Protein 1YPY (pdb70)

Solvent-accessible surface area: 17230 Å² total; per-residue (Å²): 61,84,61,20,34,91,32,19,81,62,25,26,116,72,7,10,19,14,0,100,138,110,3,139,6,33,62,158,50,186,25,85,5,78,15,11,60,18,40,1,148,79,6,59,12,2,11,13,62,48,66,50,10,0,14,110,79,25,80,30,1,12,95,3,0,12,40,0,10,43,79,15,22,61,66,29,71,113,128,54,47,63,123,13,25,47,28,6,62,52,28,16,117,30,125,24,54,57,136,40,6,46,136,20,12,55,64,52,0,94,126,44,0,64,43,64,109,28,68,99,50,158,116,77,105,30,82,3,64,8,61,58,2,52,7,37,28,67,79,22,7,82,7,62,0,4,0,0,2,16,9,29,0,3,23,0,7,74,3,18,13,49,14,18,2,34,4,0,39,68,65,17,90,140,88,102,106,68,95,64,54,199,126,78,46,34,92,34,18,71,63,15,14,108,92,8,8,52,35,0,91,124,106,7,128,2,33,69,157,52,146,11,85,9,74,19,21,61,9,41,0,153,87,6,57,18,2,16,14,60,30,67,67,15,0,13,111,76,29,83,23,1,2,87,1,0,12,35,0,14,48,70,14,29,78,66,31,68,114,124,60,60,63,138,18,12,67,40,1,60,57,24,16,132,79,157,26,65,62,153,35,5,41,142,26,12,59,77,58,0,88,138,46,0,57,41,78,83,29,69,94,57,176,111,110,114,27,81,4,55,10,85,78,2,86,8,48,73,70,70,39,13,80,5,59,0,2,0,0,1,16,13,26,0,8,17,0,6,67,4,9,14,58,17,14,3,84,42,22,84

Radius of gyration: 22.96 Å; Cα contacts (8 Å, |Δi|>4): 651; chains: 2; bounding box: 47×35×66 Å

Sequence (350 aa):
AASIQTTVNTLSERISSKLEQEANASAQTKCDIEIGNFYIRQNHGCNLTVKNMCSADADAQLDAVLSAATETYSGLTPEQKAYVPAMFTAALNIQTSVNTVVRDFENYVKQTCNSSAVVDNKLKIQNVIIDECYGAPGSPTNLEFINTGSSKGNCAIKALMQLTTKATTQIAPKQVAGTGVQASIQTTVNTLSERISSKLEQEANASAQTKCDIEIGNFYIRQNHGCNLTVKNMCSADADAQLDAVLSAATETYSGLTPEQKAYVPAMFTAALNIQTSVNTVVRDFENYVKQTCNSSAVVDNKLKIQNVIIDECYGAPGSPTNLEFINTGSSKGNCAIKALMQLTTKATT

Organism: Vaccinia virus (strain Western Reserve) (NCBI:txid10254)

Structure (mmCIF, N/CA/C/O backbone):
data_1YPY
#
_entry.id   1YPY
#
_cell.length_a   108.746
_cell.length_b   56.627
_cell.length_c   72.557
_cell.angle_alpha   90.00
_cell.angle_beta   129.31
_cell.angle_gamma   90.00
#
_symmetry.space_group_name_H-M   'C 1 2 1'
#
loop_
_entity.id
_entity.type
_entity.pdbx_description
1 polymer 'Virion membrane protein'
2 water water
#
loop_
_atom_site.group_PDB
_atom_site.id
_atom_site.type_symbol
_atom_site.label_atom_id
_atom_site.label_alt_id
_atom_site.label_comp_id
_atom_site.label_asym_id
_atom_site.label_entity_id
_atom_site.label_seq_id
_atom_site.pdbx_PDB_ins_code
_atom_site.Cartn_x
_atom_site.Cartn_y
_atom_site.Cartn_z
_atom_site.occupancy
_atom_site.B_iso_or_equiv
_atom_site.auth_seq_id
_atom_site.auth_comp_id
_atom_site.auth_asym_id
_atom_site.auth_atom_id
_atom_site.pdbx_PDB_model_num
ATOM 1 N N . ALA A 1 3 ? 25.112 -4.926 25.775 1.00 42.92 4 ALA A N 1
ATOM 2 C CA . ALA A 1 3 ? 25.930 -6.003 25.237 1.00 41.15 4 ALA A CA 1
ATOM 3 C C . ALA A 1 3 ? 25.403 -7.345 25.692 1.00 40.84 4 ALA A C 1
ATOM 4 O O . ALA A 1 3 ? 24.231 -7.475 26.060 1.00 41.02 4 ALA A O 1
ATOM 6 N N . ALA A 1 4 ? 26.282 -8.353 25.682 1.00 39.59 5 ALA A N 1
ATOM 7 C CA . ALA A 1 4 ? 25.967 -9.744 26.085 1.00 38.29 5 ALA A CA 1
ATOM 8 C C . ALA A 1 4 ? 25.583 -9.891 27.557 1.00 37.23 5 ALA A C 1
ATOM 9 O O . ALA A 1 4 ? 24.731 -10.698 27.903 1.00 36.14 5 ALA A O 1
ATOM 11 N N . SER A 1 5 ? 26.182 -9.066 28.448 1.00 35.25 6 SER A N 1
ATOM 12 C CA . SER A 1 5 ? 25.772 -9.091 29.864 1.00 32.85 6 SER A CA 1
ATOM 13 C C . SER A 1 5 ? 24.371 -8.501 29.984 1.00 30.41 6 SER A C 1
ATOM 14 O O . SER A 1 5 ? 23.493 -8.995 30.695 1.00 27.95 6 SER A O 1
ATOM 17 N N . ILE A 1 6 ? 24.187 -7.420 29.257 1.00 27.41 7 ILE A N 1
ATOM 18 C CA . ILE A 1 6 ? 22.867 -6.748 29.252 1.00 24.72 7 ILE A CA 1
ATOM 19 C C . ILE A 1 6 ? 21.758 -7.648 28.719 1.00 21.96 7 ILE A C 1
ATOM 20 O O . ILE A 1 6 ? 20.682 -7.722 29.308 1.00 21.72 7 ILE A O 1
ATOM 25 N N . GLN A 1 7 ? 22.020 -8.323 27.602 1.00 21.40 8 GLN A N 1
ATOM 26 C CA . GLN A 1 7 ? 21.017 -9.201 27.006 1.00 20.80 8 GLN A CA 1
ATOM 27 C C . GLN A 1 7 ? 20.597 -10.306 27.966 1.00 20.43 8 GLN A C 1
ATOM 28 O O . GLN A 1 7 ? 19.412 -10.586 28.121 1.00 19.38 8 GLN A O 1
ATOM 34 N N . THR A 1 8 ? 21.569 -10.930 28.620 1.00 21.19 9 THR A N 1
ATOM 35 C CA . THR A 1 8 ? 21.260 -12.000 29.555 1.00 23.13 9 THR A CA 1
ATOM 36 C C . THR A 1 8 ? 20.414 -11.467 30.704 1.00 22.33 9 THR A C 1
ATOM 37 O O . THR A 1 8 ? 19.437 -12.093 31.108 1.00 22.80 9 THR A O 1
ATOM 41 N N . THR A 1 9 ? 20.786 -10.301 31.224 1.00 21.68 10 THR A N 1
ATOM 42 C CA . THR A 1 9 ? 20.046 -9.697 32.321 1.00 20.89 10 THR A CA 1
ATOM 43 C C . THR A 1 9 ? 18.638 -9.291 31.892 1.00 20.33 10 THR A C 1
ATOM 44 O O . THR A 1 9 ? 17.682 -9.467 32.641 1.00 19.88 10 THR A O 1
ATOM 48 N N . VAL A 1 10 ? 18.506 -8.749 30.685 1.00 20.63 11 VAL A N 1
ATOM 49 C CA . VAL A 1 10 ? 17.190 -8.339 30.215 1.00 21.74 11 VAL A CA 1
ATOM 50 C C . VAL A 1 10 ? 16.297 -9.561 29.994 1.00 20.57 11 VAL A C 1
ATOM 51 O O . VAL A 1 10 ? 15.091 -9.500 30.224 1.00 20.91 11 VAL A O 1
ATOM 55 N N . ASN A 1 11 ? 16.889 -10.673 29.564 1.00 20.10 12 ASN A N 1
ATOM 56 C CA . ASN A 1 11 ? 16.103 -11.884 29.358 1.00 21.76 12 ASN A CA 1
ATOM 57 C C . ASN A 1 11 ? 15.599 -12.380 30.708 1.00 22.26 12 ASN A C 1
ATOM 58 O O . ASN A 1 11 ? 14.447 -12.792 30.835 1.00 21.98 12 ASN A O 1
ATOM 63 N N . THR A 1 12 ? 16.462 -12.327 31.718 1.00 21.77 13 THR A N 1
ATOM 64 C CA . THR A 1 12 ? 16.083 -12.751 33.058 1.00 22.64 13 THR A CA 1
ATOM 65 C C . THR A 1 12 ? 14.958 -11.848 33.559 1.00 21.22 13 THR A C 1
ATOM 66 O O . THR A 1 12 ? 13.969 -12.321 34.116 1.00 21.19 13 THR A O 1
ATOM 70 N N . LEU A 1 13 ? 15.108 -10.542 33.354 1.00 20.39 14 LEU A N 1
ATOM 71 C CA . LEU A 1 13 ? 14.094 -9.597 33.794 1.00 20.60 14 LEU A CA 1
ATOM 72 C C . LEU A 1 13 ? 12.760 -9.875 33.117 1.00 20.89 14 LEU A C 1
ATOM 73 O O . LEU A 1 13 ? 11.715 -9.872 33.760 1.00 20.67 14 LEU A O 1
ATOM 78 N N . SER A 1 14 ? 12.841 -10.114 31.814 1.00 21.77 15 SER A N 1
ATOM 79 C CA . SER A 1 14 ? 11.662 -10.375 31.035 1.00 24.24 15 SER A CA 1
ATOM 80 C C . SER A 1 14 ? 10.925 -11.627 31.491 1.00 24.64 15 SER A C 1
ATOM 81 O O . SER A 1 14 ? 9.687 -11.623 31.555 1.00 22.12 15 SER A O 1
ATOM 84 N N . GLU A 1 15 ? 11.674 -12.701 31.822 1.00 26.67 16 GLU A N 1
ATOM 85 C CA . GLU A 1 15 ? 11.132 -13.965 32.313 1.00 28.72 16 GLU A CA 1
ATOM 86 C C . GLU A 1 15 ? 10.504 -13.768 33.689 1.00 27.58 16 GLU A C 1
ATOM 87 O O . GLU A 1 15 ? 9.409 -14.262 33.964 1.00 25.67 16 GLU A O 1
ATOM 93 N N . ARG A 1 16 ? 11.204 -13.035 34.516 1.00 25.57 17 ARG A N 1
ATOM 94 C CA . ARG A 1 16 ? 10.713 -12.775 35.861 1.00 25.27 17 ARG A CA 1
ATOM 95 C C . ARG A 1 16 ? 9.478 -11.914 35.898 1.00 22.61 17 ARG A C 1
ATOM 96 O O . ARG A 1 16 ? 8.605 -12.153 36.718 1.00 22.70 17 ARG A O 1
ATOM 104 N N . ILE A 1 17 ? 9.373 -10.925 35.038 1.00 21.77 18 ILE A N 1
ATOM 105 C CA . ILE A 1 17 ? 8.183 -10.087 34.971 1.00 20.49 18 ILE A CA 1
ATOM 106 C C . ILE A 1 17 ? 6.992 -10.905 34.483 1.00 22.18 18 ILE A C 1
ATOM 107 O O . ILE A 1 17 ? 5.908 -10.844 35.059 1.00 20.30 18 ILE A O 1
ATOM 112 N N . SER A 1 18 ? 7.206 -11.670 33.419 1.00 21.44 19 SER A N 1
ATOM 113 C CA . SER A 1 18 ? 6.149 -12.500 32.856 1.00 23.02 19 SER A CA 1
ATOM 114 C C . SER A 1 18 ? 5.641 -13.525 33.859 1.00 23.77 19 SER A C 1
ATOM 115 O O . SER A 1 18 ? 4.436 -13.628 34.082 1.00 23.64 19 SER A O 1
ATOM 118 N N . SER A 1 19 ? 6.558 -14.277 34.464 1.00 23.94 20 SER A N 1
ATOM 119 C CA . SER A 1 19 ? 6.178 -15.297 35.439 1.00 26.08 20 SER A CA 1
ATOM 120 C C . SER A 1 19 ? 5.499 -14.674 36.654 1.00 26.66 20 SER A C 1
ATOM 121 O O . SER A 1 19 ? 4.556 -15.241 37.206 1.00 26.60 20 SER A O 1
ATOM 124 N N . LYS A 1 20 ? 5.985 -13.505 37.064 1.00 27.85 21 LYS A N 1
ATOM 125 C CA . LYS A 1 20 ? 5.423 -12.800 38.210 1.00 28.43 21 LYS A CA 1
ATOM 126 C C . LYS A 1 20 ? 3.994 -12.366 37.908 1.00 26.83 21 LYS A C 1
ATOM 127 O O . LYS A 1 20 ? 3.102 -12.512 38.741 1.00 26.11 21 LYS A O 1
ATOM 133 N N . LEU A 1 21 ? 3.779 -11.824 36.712 1.00 25.87 22 LEU A N 1
ATOM 134 C CA . LEU A 1 21 ? 2.447 -11.376 36.316 1.00 25.20 22 LEU A CA 1
ATOM 135 C C . LEU A 1 21 ? 1.481 -12.555 36.224 1.00 25.24 22 LEU A C 1
ATOM 136 O O . LEU A 1 21 ? 0.321 -12.449 36.614 1.00 24.59 22 LEU A O 1
ATOM 141 N N . GLU A 1 22 ? 1.973 -13.678 35.714 1.00 26.21 23 GLU A N 1
ATOM 142 C CA . GLU A 1 22 ? 1.153 -14.873 35.552 1.00 28.32 23 GLU A CA 1
ATOM 143 C C . GLU A 1 22 ? 0.880 -15.611 36.859 1.00 28.95 23 GLU A C 1
ATOM 144 O O . GLU A 1 22 ? -0.174 -16.223 37.021 1.00 29.50 23 GLU A O 1
ATOM 150 N N . GLN A 1 23 ? 1.823 -15.549 37.792 1.00 30.31 24 GLN A N 1
ATOM 151 C CA . GLN A 1 23 ? 1.663 -16.238 39.069 1.00 31.81 24 GLN A CA 1
ATOM 152 C C . GLN A 1 23 ? 1.149 -15.362 40.207 1.00 32.84 24 GLN A C 1
ATOM 153 O O . GLN A 1 23 ? 0.613 -15.877 41.190 1.00 32.37 24 GLN A O 1
ATOM 159 N N . GLU A 1 24 ? 1.303 -14.048 40.082 1.00 33.09 25 GLU A N 1
ATOM 160 C CA . GLU A 1 24 ? 0.862 -13.144 41.140 1.00 34.05 25 GLU A CA 1
ATOM 161 C C . GLU A 1 24 ? -0.058 -12.007 40.704 1.00 32.31 25 GLU A C 1
ATOM 162 O O . GLU A 1 24 ? -0.496 -11.212 41.536 1.00 33.00 25 GLU A O 1
ATOM 168 N N . ALA A 1 25 ? -0.354 -11.919 39.393 1.00 30.61 26 ALA A N 1
ATOM 169 C CA . ALA A 1 25 ? -1.226 -10.858 38.895 1.00 29.81 26 ALA A CA 1
ATOM 170 C C . ALA A 1 25 ? -2.313 -11.413 37.956 1.00 29.72 26 ALA A C 1
ATOM 171 O O . ALA A 1 25 ? -2.915 -10.666 37.190 1.00 29.27 26 ALA A O 1
ATOM 173 N N . ASN A 1 26 ? -2.544 -12.720 38.047 1.00 29.46 27 ASN A N 1
ATOM 174 C CA . ASN A 1 26 ? -3.610 -13.360 37.280 1.00 29.97 27 ASN A CA 1
ATOM 175 C C . ASN A 1 26 ? -3.622 -12.955 35.806 1.00 29.24 27 ASN A C 1
ATOM 176 O O . ASN A 1 26 ? -4.683 -12.722 35.228 1.00 28.68 27 ASN A O 1
ATOM 181 N N . ALA A 1 27 ? -2.466 -12.908 35.192 1.00 28.32 28 ALA A N 1
ATOM 182 C CA . ALA A 1 27 ? -2.436 -12.528 33.819 1.00 28.16 28 ALA A CA 1
ATOM 183 C C . ALA A 1 27 ? -2.171 -13.725 32.926 1.00 27.41 28 ALA A C 1
ATOM 184 O O . ALA A 1 27 ? -1.825 -14.807 33.401 1.00 28.44 28 ALA A O 1
ATOM 186 N N . SER A 1 28 ? -2.344 -13.521 31.628 1.00 27.41 29 SER A N 1
ATOM 187 C CA . SER A 1 28 ? -2.120 -14.547 30.620 1.00 28.54 29 SER A CA 1
ATOM 188 C C . SER A 1 28 ? -2.020 -13.994 29.210 1.00 28.21 29 SER A C 1
ATOM 189 O O . SER A 1 28 ? -2.558 -12.926 28.891 1.00 27.45 29 SER A O 1
ATOM 192 N N . ALA A 1 29 ? -1.297 -14.731 28.359 1.00 30.09 30 ALA A N 1
ATOM 193 C CA . ALA A 1 29 ? -1.118 -14.266 26.989 1.00 32.06 30 ALA A CA 1
ATOM 194 C C . ALA A 1 29 ? -2.425 -14.196 26.208 1.00 33.93 30 ALA A C 1
ATOM 195 O O . ALA A 1 29 ? -2.506 -13.508 25.191 1.00 35.69 30 ALA A O 1
ATOM 197 N N . GLN A 1 30 ? -3.447 -14.896 26.689 1.00 36.21 31 GLN A N 1
ATOM 198 C CA . GLN A 1 30 ? -4.739 -14.920 26.012 1.00 37.81 31 GLN A CA 1
ATOM 199 C C . GLN A 1 30 ? -5.732 -13.907 26.573 1.00 37.24 31 GLN A C 1
ATOM 200 O O . GLN A 1 30 ? -6.781 -13.665 25.978 1.00 36.95 31 GLN A O 1
ATOM 206 N N . THR A 1 31 ? -5.404 -13.318 27.717 1.00 36.54 32 THR A N 1
ATOM 207 C CA . THR A 1 31 ? -6.287 -12.346 28.353 1.00 35.67 32 THR A CA 1
ATOM 208 C C . THR A 1 31 ? -6.458 -11.065 27.540 1.00 36.28 32 THR A C 1
ATOM 209 O O . THR A 1 31 ? -5.485 -10.490 27.052 1.00 35.61 32 THR A O 1
ATOM 213 N N . LYS A 1 32 ? -7.671 -10.567 27.448 1.00 37.14 33 LYS A N 1
ATOM 214 C CA . LYS A 1 32 ? -7.936 -9.344 26.706 1.00 37.84 33 LYS A CA 1
ATOM 215 C C . LYS A 1 32 ? -7.386 -8.133 27.385 1.00 36.99 33 LYS A C 1
ATOM 216 O O . LYS A 1 32 ? -7.573 -7.890 28.574 1.00 36.52 33 LYS A O 1
ATOM 222 N N . CYS A 1 33 ? -6.691 -7.396 26.569 1.00 35.42 34 CYS A N 1
ATOM 223 C CA . CYS A 1 33 ? -6.048 -6.199 27.090 1.00 33.98 34 CYS A CA 1
ATOM 224 C C . CYS A 1 33 ? -6.933 -4.968 27.043 1.00 34.86 34 CYS A C 1
ATOM 225 O O . CYS A 1 33 ? -7.685 -4.768 26.091 1.00 35.35 34 CYS A O 1
ATOM 228 N N . ASP A 1 34 ? -6.839 -4.142 28.079 1.00 34.98 35 ASP A N 1
ATOM 229 C CA . ASP A 1 34 ? -7.610 -2.911 28.127 1.00 35.66 35 ASP A CA 1
ATOM 230 C C . ASP A 1 34 ? -6.880 -1.910 27.245 1.00 35.35 35 ASP A C 1
ATOM 231 O O . ASP A 1 34 ? -7.482 -1.251 26.400 1.00 35.60 35 ASP A O 1
ATOM 236 N N . ILE A 1 35 ? -5.570 -1.809 27.446 1.00 33.62 36 ILE A N 1
ATOM 237 C CA . ILE A 1 35 ? -4.749 -0.907 26.656 1.00 32.70 36 ILE A CA 1
ATOM 238 C C . ILE A 1 35 ? -3.825 -1.725 25.759 1.00 31.07 36 ILE A C 1
ATOM 239 O O . ILE A 1 35 ? -3.243 -2.720 26.191 1.00 29.67 36 ILE A O 1
ATOM 244 N N . GLU A 1 36 ? -3.719 -1.312 24.500 1.00 30.75 37 GLU A N 1
ATOM 245 C CA . GLU A 1 36 ? -2.868 -1.986 23.524 1.00 29.85 37 GLU A CA 1
ATOM 246 C C . GLU A 1 36 ? -1.697 -1.064 23.201 1.00 28.57 37 GLU A C 1
ATOM 247 O O . GLU A 1 36 ? -1.799 0.153 23.341 1.00 28.44 37 GLU A O 1
ATOM 253 N N . ILE A 1 37 ? -0.585 -1.642 22.767 1.00 27.64 38 ILE A N 1
ATOM 254 C CA . ILE A 1 37 ? 0.576 -0.838 22.416 1.00 26.25 38 ILE A CA 1
ATOM 255 C C . ILE A 1 37 ? 0.508 -0.463 20.938 1.00 26.24 38 ILE A C 1
ATOM 256 O O . ILE A 1 37 ? 0.259 -1.313 20.088 1.00 27.24 38 ILE A O 1
ATOM 261 N N . GLY A 1 38 ? 0.517 0.835 20.659 1.00 25.80 39 GLY A N 1
ATOM 262 C CA . GLY A 1 38 ? 0.474 1.290 19.283 1.00 26.83 39 GLY A CA 1
ATOM 263 C C . GLY A 1 38 ? 1.848 1.111 18.682 1.00 27.80 39 GLY A C 1
ATOM 264 O O . GLY A 1 38 ? 2.245 0.001 18.351 1.00 28.39 39 GLY A O 1
ATOM 265 N N . ASN A 1 39 ? 2.589 2.200 18.558 1.00 27.34 40 ASN A N 1
ATOM 266 C CA . ASN A 1 39 ? 3.933 2.132 18.003 1.00 26.49 40 ASN A CA 1
ATOM 267 C C . ASN A 1 39 ? 4.967 1.998 19.121 1.00 24.41 40 ASN A C 1
ATOM 268 O O . ASN A 1 39 ? 4.843 2.617 20.176 1.00 25.08 40 ASN A O 1
ATOM 273 N N . PHE A 1 40 ? 5.971 1.160 18.889 1.00 22.21 41 PHE A N 1
ATOM 274 C CA . PHE A 1 40 ? 7.054 0.960 19.846 1.00 19.82 41 PHE A CA 1
ATOM 275 C C . PHE A 1 40 ? 8.335 1.084 19.042 1.00 18.25 41 PHE A C 1
ATOM 276 O O . PHE A 1 40 ? 8.709 0.166 18.319 1.00 18.71 41 PHE A O 1
ATOM 284 N N . TYR A 1 41 ? 8.997 2.229 19.141 1.00 18.32 42 TYR A N 1
ATOM 285 C CA . TYR A 1 41 ? 10.228 2.399 18.394 1.00 18.62 42 TYR A CA 1
ATOM 286 C C . TYR A 1 41 ? 11.252 3.296 19.051 1.00 17.40 42 TYR A C 1
ATOM 287 O O . TYR A 1 41 ? 10.968 4.024 20.010 1.00 18.11 42 TYR A O 1
ATOM 296 N N . ILE A 1 42 ? 12.455 3.219 18.510 1.00 16.40 43 ILE A N 1
ATOM 297 C CA . ILE A 1 42 ? 13.587 3.978 18.992 1.00 17.09 43 ILE A CA 1
ATOM 298 C C . ILE A 1 42 ? 14.004 4.931 17.883 1.00 16.68 43 ILE A C 1
ATOM 299 O O . ILE A 1 42 ? 14.171 4.518 16.736 1.00 15.86 43 ILE A O 1
ATOM 304 N N . ARG A 1 43 ? 14.155 6.209 18.223 1.00 16.75 44 ARG A N 1
ATOM 305 C CA . ARG A 1 43 ? 14.539 7.232 17.248 1.00 18.12 44 ARG A CA 1
ATOM 306 C C . ARG A 1 43 ? 15.875 6.937 16.589 1.00 16.43 44 ARG A C 1
ATOM 307 O O . ARG A 1 43 ? 15.993 6.957 15.365 1.00 19.21 44 ARG A O 1
ATOM 315 N N . GLN A 1 44 ? 16.891 6.701 17.412 1.00 17.29 45 GLN A N 1
ATOM 316 C CA . GLN A 1 44 ? 18.216 6.374 16.914 1.00 17.74 45 GLN A CA 1
ATOM 317 C C . GLN A 1 44 ? 18.399 4.907 17.259 1.00 16.80 45 GLN A C 1
ATOM 318 O O . GLN A 1 44 ? 19.007 4.562 18.271 1.00 16.12 45 GLN A O 1
ATOM 324 N N . ASN A 1 45 ? 17.834 4.048 16.422 1.00 15.72 46 ASN A N 1
ATOM 325 C CA . ASN A 1 45 ? 17.907 2.612 16.644 1.00 15.00 46 ASN A CA 1
ATOM 326 C C . ASN A 1 45 ? 19.111 2.041 15.916 1.00 14.89 46 ASN A C 1
ATOM 327 O O . ASN A 1 45 ? 19.098 1.882 14.695 1.00 15.28 46 ASN A O 1
ATOM 332 N N . HIS A 1 46 ? 20.168 1.751 16.666 1.00 15.42 47 HIS A N 1
ATOM 333 C CA . HIS A 1 46 ? 21.368 1.196 16.076 1.00 18.96 47 HIS A CA 1
ATOM 334 C C . HIS A 1 46 ? 21.655 -0.216 16.565 1.00 18.88 47 HIS A C 1
ATOM 335 O O . HIS A 1 46 ? 22.622 -0.451 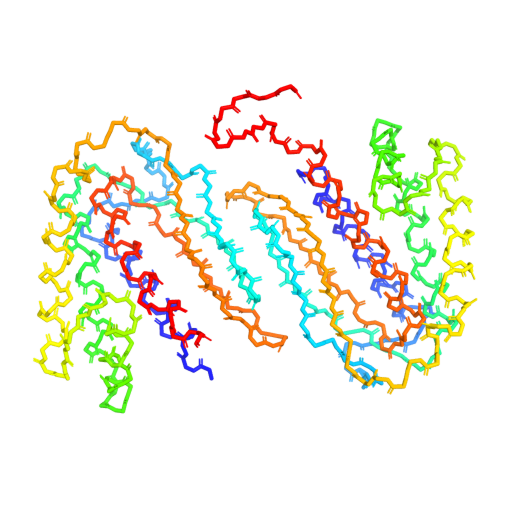17.288 1.00 18.70 47 HIS A O 1
ATOM 342 N N . GLY A 1 47 ? 20.808 -1.160 16.171 1.00 17.69 48 GLY A N 1
ATOM 343 C CA . GLY A 1 47 ? 21.028 -2.541 16.559 1.00 16.78 48 GLY A CA 1
ATOM 344 C C . GLY A 1 47 ? 20.056 -3.131 17.557 1.00 14.74 48 GLY A C 1
ATOM 345 O O . GLY A 1 47 ? 20.383 -4.098 18.242 1.00 15.57 48 GLY A O 1
ATOM 346 N N . CYS A 1 48 ? 18.860 -2.569 17.663 1.00 15.81 49 CYS A N 1
ATOM 347 C CA . CYS A 1 48 ? 17.901 -3.116 18.608 1.00 16.54 49 CYS A CA 1
ATOM 348 C C . CYS A 1 48 ? 16.661 -3.646 17.922 1.00 15.17 49 CYS A C 1
ATOM 349 O O . CYS A 1 48 ? 16.043 -2.962 17.114 1.00 16.98 49 CYS A O 1
ATOM 352 N N . ASN A 1 49 ? 16.319 -4.891 18.228 1.00 12.62 50 ASN A N 1
ATOM 353 C CA . ASN A 1 49 ? 15.139 -5.508 17.647 1.00 12.16 50 ASN A CA 1
ATOM 354 C C . ASN A 1 49 ? 14.055 -5.546 18.714 1.00 13.14 50 ASN A C 1
ATOM 355 O O . ASN A 1 49 ? 14.241 -6.080 19.810 1.00 14.45 50 ASN A O 1
ATOM 360 N N . LEU A 1 50 ? 12.915 -4.958 18.377 1.00 14.11 51 LEU A N 1
ATOM 361 C CA . LEU A 1 50 ? 11.814 -4.819 19.315 1.00 16.38 51 LEU A CA 1
ATOM 362 C C . LEU A 1 50 ? 10.589 -5.665 19.048 1.00 15.73 51 LEU A C 1
ATOM 363 O O . LEU A 1 50 ? 10.216 -5.896 17.899 1.00 16.85 51 LEU A O 1
ATOM 368 N N . THR A 1 51 ? 9.963 -6.107 20.132 1.00 15.93 52 THR A N 1
ATOM 369 C CA . THR A 1 51 ? 8.740 -6.890 20.065 1.00 17.21 52 THR A CA 1
ATOM 370 C C . THR A 1 51 ? 7.868 -6.480 21.244 1.00 16.48 52 THR A C 1
ATOM 371 O O . THR A 1 51 ? 8.341 -5.845 22.194 1.00 16.28 52 THR A O 1
ATOM 375 N N . VAL A 1 52 ? 6.590 -6.825 21.162 1.00 15.89 53 VAL A N 1
ATOM 376 C CA . VAL A 1 52 ? 5.637 -6.527 22.214 1.00 17.64 53 VAL A CA 1
ATOM 377 C C . VAL A 1 52 ? 4.978 -7.843 22.597 1.00 18.36 53 VAL A C 1
ATOM 378 O O . VAL A 1 52 ? 4.575 -8.617 21.727 1.00 19.30 53 VAL A O 1
ATOM 382 N N . LYS A 1 53 ? 4.890 -8.105 23.895 1.00 19.65 54 LYS A N 1
ATOM 383 C CA . LYS A 1 53 ? 4.262 -9.325 24.382 1.00 20.84 54 LYS A CA 1
ATOM 384 C C . LYS A 1 53 ? 3.114 -8.936 25.297 1.00 20.69 54 LYS A C 1
ATOM 385 O O . LYS A 1 53 ? 3.328 -8.295 26.322 1.00 20.73 54 LYS A O 1
ATOM 391 N N . ASN A 1 54 ? 1.895 -9.308 24.922 1.00 20.97 55 ASN A N 1
ATOM 392 C CA . ASN A 1 54 ? 0.743 -8.995 25.753 1.00 21.27 55 ASN A CA 1
ATOM 393 C C . ASN A 1 54 ? 0.646 -10.015 26.883 1.00 21.86 55 ASN A C 1
ATOM 394 O O . ASN A 1 54 ? 0.695 -11.222 26.652 1.00 23.38 55 ASN A O 1
ATOM 399 N N . MET A 1 55 ? 0.540 -9.513 28.107 1.00 22.06 56 MET A N 1
ATOM 400 C CA . MET A 1 55 ? 0.420 -10.355 29.296 1.00 23.53 56 MET A CA 1
ATOM 401 C C . MET A 1 55 ? -0.477 -9.552 30.223 1.00 23.93 56 MET A C 1
ATOM 402 O O . MET A 1 55 ? -0.089 -9.179 31.330 1.00 22.57 56 MET A O 1
ATOM 407 N N . CYS A 1 56 ? -1.691 -9.301 29.744 1.00 24.62 57 CYS A N 1
ATOM 408 C CA . CYS A 1 56 ? -2.671 -8.490 30.447 1.00 24.39 57 CYS A CA 1
ATOM 409 C C . CYS A 1 56 ? -3.490 -9.148 31.550 1.00 24.54 57 CYS A C 1
ATOM 410 O O . CYS A 1 56 ? -3.601 -10.371 31.627 1.00 24.25 57 CYS A O 1
ATOM 413 N N . SER A 1 57 ? -4.042 -8.298 32.412 1.00 25.73 58 SER A N 1
ATOM 414 C CA . SER A 1 57 ? -4.857 -8.717 33.548 1.00 26.84 58 SER A CA 1
ATOM 415 C C . SER A 1 57 ? -5.758 -7.551 33.949 1.00 28.07 58 SER A C 1
ATOM 416 O O . SER A 1 57 ? -5.650 -6.463 33.388 1.00 28.95 58 SER A O 1
ATOM 419 N N . ALA A 1 58 ? -6.626 -7.768 34.933 1.00 29.90 59 ALA A N 1
ATOM 420 C CA . ALA A 1 58 ? -7.562 -6.730 35.364 1.00 31.68 59 ALA A CA 1
ATOM 421 C C . ALA A 1 58 ? -7.116 -5.764 36.465 1.00 32.30 59 ALA A C 1
ATOM 422 O O . ALA A 1 58 ? -7.520 -4.599 36.460 1.00 32.77 59 ALA A O 1
ATOM 424 N N . ASP A 1 59 ? -6.296 -6.225 37.405 1.00 33.05 60 ASP A N 1
ATOM 425 C CA . ASP A 1 59 ? -5.864 -5.359 38.504 1.00 33.43 60 ASP A CA 1
ATOM 426 C C . ASP A 1 59 ? -4.511 -4.687 38.272 1.00 33.26 60 ASP A C 1
ATOM 427 O O . ASP A 1 59 ? -3.463 -5.331 38.344 1.00 32.71 60 ASP A O 1
ATOM 432 N N . ALA A 1 60 ? -4.545 -3.383 38.013 1.00 31.96 61 ALA A N 1
ATOM 433 C CA . ALA A 1 60 ? -3.332 -2.612 37.765 1.00 31.79 61 ALA A CA 1
ATOM 434 C C . ALA A 1 60 ? -2.409 -2.592 38.979 1.00 31.50 61 ALA A C 1
ATOM 435 O O . ALA A 1 60 ? -1.190 -2.657 38.841 1.00 30.27 61 ALA A O 1
ATOM 437 N N . ASP A 1 61 ? -2.924 -2.499 40.230 1.00 31.75 62 ASP A N 1
ATOM 438 C CA . ASP A 1 61 ? -2.036 -2.463 41.414 1.00 31.31 62 ASP A CA 1
ATOM 439 C C . ASP A 1 61 ? -1.272 -3.758 41.565 1.00 29.64 62 ASP A C 1
ATOM 440 O O . ASP A 1 61 ? -0.096 -3.743 41.957 1.00 29.31 62 ASP A O 1
ATOM 445 N N . ALA A 1 62 ? -1.928 -4.876 41.249 1.00 26.51 63 ALA A N 1
ATOM 446 C CA . ALA A 1 62 ? -1.198 -6.134 41.321 1.00 25.27 63 ALA A CA 1
ATOM 447 C C . ALA A 1 62 ? -0.097 -6.181 40.267 1.00 23.21 63 ALA A C 1
ATOM 448 O O . ALA A 1 62 ? 0.988 -6.706 40.511 1.00 23.56 63 ALA A O 1
ATOM 450 N N . GLN A 1 63 ? -0.387 -5.637 39.090 1.00 22.53 64 GLN A N 1
ATOM 451 C CA . GLN A 1 63 ? 0.580 -5.610 38.000 1.00 21.20 64 GLN A CA 1
ATOM 452 C C . GLN A 1 63 ? 1.831 -4.848 38.409 1.00 21.83 64 GLN A C 1
ATOM 453 O O . GLN A 1 63 ? 2.952 -5.323 38.218 1.00 21.17 64 GLN A O 1
ATOM 459 N N . LEU A 1 64 ? 1.626 -3.658 38.963 1.00 23.17 65 LEU A N 1
ATOM 460 C CA . LEU A 1 64 ? 2.727 -2.807 39.390 1.00 24.21 65 LEU A CA 1
ATOM 461 C C . LEU A 1 64 ? 3.583 -3.500 40.442 1.00 24.75 65 LEU A C 1
ATOM 462 O O . LEU A 1 64 ? 4.811 -3.404 40.414 1.00 24.34 65 LEU A O 1
ATOM 467 N N . ASP A 1 65 ? 2.937 -4.198 41.372 1.00 25.20 66 ASP A N 1
ATOM 468 C CA . ASP A 1 65 ? 3.670 -4.910 42.411 1.00 25.03 66 ASP A CA 1
ATOM 469 C C . ASP A 1 65 ? 4.486 -6.046 41.804 1.00 23.72 66 ASP A C 1
ATOM 470 O O . ASP A 1 65 ? 5.601 -6.331 42.241 1.00 21.57 66 ASP A O 1
ATOM 475 N N . ALA A 1 66 ? 3.927 -6.691 40.787 1.00 21.98 67 ALA A N 1
ATOM 476 C CA . ALA A 1 66 ? 4.599 -7.795 40.121 1.00 20.92 67 ALA A CA 1
ATOM 477 C C . ALA A 1 66 ? 5.817 -7.308 39.343 1.00 20.05 67 ALA A C 1
ATOM 478 O O . ALA A 1 66 ? 6.880 -7.927 39.385 1.00 21.04 67 ALA A O 1
ATOM 480 N N . VAL A 1 67 ? 5.654 -6.198 38.629 1.00 20.18 68 VAL A N 1
ATOM 481 C CA . VAL A 1 67 ? 6.749 -5.644 37.846 1.00 19.59 68 VAL A CA 1
ATOM 482 C C . VAL A 1 67 ? 7.864 -5.164 38.772 1.00 20.18 68 VAL A C 1
ATOM 483 O O . VAL A 1 67 ? 9.036 -5.466 38.544 1.00 18.96 68 VAL A O 1
ATOM 487 N N . LEU A 1 68 ? 7.506 -4.440 39.805 1.00 21.79 69 LEU A N 1
ATOM 488 C CA . LEU A 1 68 ? 8.519 -3.942 40.737 1.00 23.26 69 LEU A CA 1
ATOM 489 C C . LEU A 1 68 ? 9.261 -5.069 41.432 1.00 23.68 69 LEU A C 1
ATOM 490 O O . LEU A 1 68 ? 10.470 -5.029 41.545 1.00 24.70 69 LEU A O 1
ATOM 495 N N . SER A 1 69 ? 8.522 -6.070 41.899 1.00 23.27 70 SER A N 1
ATOM 496 C CA . SER A 1 69 ? 9.142 -7.218 42.549 1.00 22.60 70 SER A CA 1
ATOM 497 C C . SER A 1 69 ? 10.121 -7.885 41.591 1.00 21.78 70 SER A C 1
ATOM 498 O O . SER A 1 69 ? 11.240 -8.227 41.967 1.00 22.54 70 SER A O 1
ATOM 501 N N . ALA A 1 70 ? 9.695 -8.059 40.345 1.00 19.75 71 ALA A N 1
ATOM 502 C CA . ALA A 1 70 ? 10.538 -8.689 39.343 1.00 19.85 71 ALA A CA 1
ATOM 503 C C . ALA A 1 70 ? 11.832 -7.906 39.144 1.00 17.67 71 ALA A C 1
ATOM 504 O O . ALA A 1 70 ? 12.912 -8.489 39.081 1.00 18.37 71 ALA A O 1
ATOM 506 N N . ALA A 1 71 ? 11.721 -6.585 39.054 1.00 19.09 72 ALA A N 1
ATOM 507 C CA . ALA A 1 71 ? 12.895 -5.742 38.853 1.00 18.95 72 ALA A CA 1
ATOM 508 C C . ALA A 1 71 ? 13.840 -5.819 40.052 1.00 19.44 72 ALA A C 1
ATOM 509 O O . ALA A 1 71 ? 15.055 -5.925 39.884 1.00 18.41 72 ALA A O 1
ATOM 511 N N . THR A 1 72 ? 13.269 -5.767 41.253 1.00 21.73 73 THR A N 1
ATOM 512 C CA . THR A 1 72 ? 14.039 -5.845 42.498 1.00 24.54 73 THR A CA 1
ATOM 513 C C . THR A 1 72 ? 14.847 -7.135 42.552 1.00 24.40 73 THR A C 1
ATOM 514 O O . THR A 1 72 ? 16.057 -7.114 42.795 1.00 25.09 73 THR A O 1
ATOM 518 N N . GLU A 1 73 ? 14.166 -8.257 42.336 1.00 24.78 74 GLU A N 1
ATOM 519 C CA . GLU A 1 73 ? 14.810 -9.567 42.350 1.00 26.41 74 GLU A CA 1
ATOM 520 C C . GLU A 1 73 ? 15.951 -9.649 41.353 1.00 24.55 74 GLU A C 1
ATOM 521 O O . GLU A 1 73 ? 17.034 -10.135 41.672 1.00 24.87 74 GLU A O 1
ATOM 527 N N . THR A 1 74 ? 15.699 -9.182 40.136 1.00 21.63 75 THR A N 1
ATOM 528 C CA . THR A 1 74 ? 16.708 -9.222 39.094 1.00 19.61 75 THR A CA 1
ATOM 529 C C . THR A 1 74 ? 17.927 -8.373 39.449 1.00 17.76 75 THR A C 1
ATOM 530 O O . THR A 1 74 ? 19.061 -8.812 39.279 1.00 18.87 75 THR A O 1
ATOM 534 N N . TYR A 1 75 ? 17.694 -7.162 39.941 1.00 17.68 76 TYR A N 1
ATOM 535 C CA . TYR A 1 75 ? 18.806 -6.294 40.313 1.00 17.92 76 TYR A CA 1
ATOM 536 C C . TYR A 1 75 ? 19.635 -6.934 41.418 1.00 18.07 76 TYR A C 1
ATOM 537 O O . TYR A 1 75 ? 20.858 -7.028 41.321 1.00 19.05 76 TYR A O 1
ATOM 546 N N . SER A 1 76 ? 18.956 -7.372 42.471 1.00 21.67 77 SER A N 1
ATOM 547 C CA . SER A 1 76 ? 19.632 -7.993 43.603 1.00 24.39 77 SER A CA 1
ATOM 548 C C . SER A 1 76 ? 20.470 -9.202 43.193 1.00 24.60 77 SER A C 1
ATOM 549 O O . SER A 1 76 ? 21.493 -9.494 43.814 1.00 28.40 77 SER A O 1
ATOM 552 N N . GLY A 1 77 ? 20.045 -9.890 42.138 1.00 25.65 78 GLY A N 1
ATOM 553 C CA . GLY A 1 77 ? 20.766 -11.061 41.667 1.00 25.06 78 GLY A CA 1
ATOM 554 C C . GLY A 1 77 ? 22.014 -10.768 40.858 1.00 24.87 78 GLY A C 1
ATOM 555 O O . GLY A 1 77 ? 22.788 -11.673 40.551 1.00 26.56 78 GLY A O 1
ATOM 556 N N . LEU A 1 78 ? 22.218 -9.504 40.500 1.00 22.24 79 LEU A N 1
ATOM 557 C CA . LEU A 1 78 ? 23.392 -9.120 39.727 1.00 21.29 79 LEU A CA 1
ATOM 558 C C . LEU A 1 78 ? 24.644 -9.124 40.598 1.00 19.42 79 LEU A C 1
ATOM 559 O O . LEU A 1 78 ? 24.563 -9.035 41.823 1.00 20.19 79 LEU A O 1
ATOM 564 N N . THR A 1 79 ? 25.802 -9.227 39.959 1.00 19.03 80 THR A N 1
ATOM 565 C CA . THR A 1 79 ? 27.063 -9.201 40.686 1.00 19.71 80 THR A CA 1
ATOM 566 C C . THR A 1 79 ? 27.377 -7.735 40.974 1.00 20.07 80 THR A C 1
ATOM 567 O O . THR A 1 79 ? 26.836 -6.840 40.324 1.00 18.11 80 THR A O 1
ATOM 571 N N . PRO A 1 80 ? 28.242 -7.464 41.959 1.00 19.65 81 PRO A N 1
ATOM 572 C CA . PRO A 1 80 ? 28.573 -6.070 42.258 1.00 19.60 81 PRO A CA 1
ATOM 573 C C . PRO A 1 80 ? 29.069 -5.319 41.016 1.00 19.08 81 PRO A C 1
ATOM 574 O O . PRO A 1 80 ? 28.723 -4.153 40.809 1.00 19.03 81 PRO A O 1
ATOM 578 N N . GLU A 1 81 ? 29.872 -5.990 40.191 1.00 17.99 82 GLU A N 1
ATOM 579 C CA . GLU A 1 81 ? 30.408 -5.388 38.978 1.00 19.96 82 GLU A CA 1
ATOM 580 C C . GLU A 1 81 ? 29.270 -4.954 38.061 1.00 18.11 82 GLU A C 1
ATOM 581 O O . GLU A 1 81 ? 29.279 -3.846 37.522 1.00 19.28 82 GLU A O 1
ATOM 587 N N . GLN A 1 82 ? 28.288 -5.831 37.882 1.00 16.94 83 GLN A N 1
ATOM 588 C CA . GLN A 1 82 ? 27.144 -5.504 37.036 1.00 16.12 83 GLN A CA 1
ATOM 589 C C . GLN A 1 82 ? 26.333 -4.363 37.645 1.00 15.21 83 GLN A C 1
ATOM 590 O O . GLN A 1 82 ? 25.899 -3.451 36.937 1.00 14.98 83 GLN A O 1
ATOM 596 N N . LYS A 1 83 ? 26.133 -4.405 38.959 1.00 14.29 84 LYS A N 1
ATOM 597 C CA . LYS A 1 83 ? 25.365 -3.358 39.625 1.00 13.08 84 LYS A CA 1
ATOM 598 C C . LYS A 1 83 ? 26.003 -1.989 39.456 1.00 13.46 84 LYS A C 1
ATOM 599 O O . LYS A 1 83 ? 25.301 -0.982 39.381 1.00 13.43 84 LYS A O 1
ATOM 605 N N . ALA A 1 84 ? 27.332 -1.964 39.387 1.00 13.99 85 ALA A N 1
ATOM 606 C CA . ALA A 1 84 ? 28.075 -0.711 39.266 1.00 13.08 85 ALA A CA 1
ATOM 607 C C . ALA A 1 84 ? 27.699 0.117 38.047 1.00 13.55 85 ALA A C 1
ATOM 608 O O . ALA A 1 84 ? 27.896 1.338 38.042 1.00 15.23 85 ALA A O 1
ATOM 610 N N . TYR A 1 85 ? 27.170 -0.530 37.024 1.00 12.67 86 TYR A N 1
ATOM 611 C CA . TYR A 1 85 ? 26.762 0.125 35.767 1.00 12.52 86 TYR A CA 1
ATOM 612 C C . TYR A 1 85 ? 25.363 0.714 35.860 1.00 12.29 86 TYR A C 1
ATOM 613 O O . TYR A 1 85 ? 24.985 1.557 35.042 1.00 13.23 86 TYR A O 1
ATOM 622 N N . VAL A 1 86 ? 24.559 0.305 36.849 1.00 12.43 87 VAL A N 1
ATOM 623 C CA . VAL A 1 86 ? 23.181 0.767 36.968 1.00 13.02 87 VAL A CA 1
ATOM 624 C C . VAL A 1 86 ? 23.019 2.238 37.354 1.00 13.83 87 VAL A C 1
ATOM 625 O O . VAL A 1 86 ? 22.157 2.889 36.779 1.00 12.75 87 VAL A O 1
ATOM 629 N N . PRO A 1 87 ? 23.784 2.795 38.314 1.00 12.67 88 PRO A N 1
ATOM 630 C CA . PRO A 1 87 ? 23.541 4.204 38.646 1.00 13.18 88 PRO A CA 1
ATOM 631 C C . PRO A 1 87 ? 23.602 5.150 37.433 1.00 12.20 88 PRO A C 1
ATOM 632 O O . PRO A 1 87 ? 22.809 6.097 37.335 1.00 13.89 88 PRO A O 1
ATOM 636 N N . ALA A 1 88 ? 24.528 4.899 36.511 1.00 11.84 89 ALA A N 1
ATOM 637 C CA . ALA A 1 88 ? 24.652 5.737 35.312 1.00 12.27 89 ALA A CA 1
ATOM 638 C C . ALA A 1 88 ? 23.386 5.641 34.469 1.00 13.38 89 ALA A C 1
ATOM 639 O O . ALA A 1 88 ? 22.985 6.605 33.814 1.00 13.88 89 ALA A O 1
ATOM 641 N N . MET A 1 89 ? 22.762 4.468 34.481 1.00 12.78 90 MET A N 1
ATOM 642 C CA . MET A 1 89 ? 21.534 4.263 33.722 1.00 13.04 90 MET A CA 1
ATOM 643 C C . MET A 1 89 ? 20.430 5.128 34.313 1.00 12.22 90 MET A C 1
ATOM 644 O O . MET A 1 89 ? 19.658 5.764 33.590 1.00 13.77 90 MET A O 1
ATOM 649 N N . PHE A 1 90 ? 20.359 5.152 35.641 1.00 12.72 91 PHE A N 1
ATOM 650 C CA . PHE A 1 90 ? 19.340 5.925 36.328 1.00 12.12 91 PHE A CA 1
ATOM 651 C C . PHE A 1 90 ? 19.435 7.424 36.108 1.00 13.99 91 PHE A C 1
ATOM 652 O O . PHE A 1 90 ? 18.423 8.091 35.928 1.00 15.84 91 PHE A O 1
ATOM 660 N N . THR A 1 91 ? 20.645 7.964 36.125 1.00 13.78 92 THR A N 1
ATOM 661 C CA . THR A 1 91 ? 20.768 9.403 35.953 1.00 15.86 92 THR A CA 1
ATOM 662 C C . THR A 1 91 ? 20.490 9.818 34.508 1.00 16.12 92 THR A C 1
ATOM 663 O O . THR A 1 91 ? 19.783 10.790 34.264 1.00 17.81 92 THR A O 1
ATOM 667 N N . ALA A 1 92 ? 21.001 9.055 33.549 1.00 16.43 93 ALA A N 1
ATOM 668 C CA . ALA A 1 92 ? 20.809 9.396 32.142 1.00 17.64 93 ALA A CA 1
ATOM 669 C C . ALA A 1 92 ? 19.404 9.132 31.613 1.00 19.00 93 ALA A C 1
ATOM 670 O O . ALA A 1 92 ? 18.907 9.885 30.771 1.00 21.11 93 ALA A O 1
ATOM 672 N N . ALA A 1 93 ? 18.754 8.081 32.102 1.00 17.78 94 ALA A N 1
ATOM 673 C CA . ALA A 1 93 ? 17.416 7.744 31.623 1.00 17.96 94 ALA A CA 1
ATOM 674 C C . ALA A 1 93 ? 16.246 8.307 32.424 1.00 19.36 94 ALA A C 1
ATOM 675 O O . ALA A 1 93 ? 15.237 8.711 31.844 1.00 21.13 94 ALA A O 1
ATOM 677 N N . LEU A 1 94 ? 16.368 8.346 33.747 1.00 18.23 95 LEU A N 1
ATOM 678 C CA . LEU A 1 94 ? 15.268 8.825 34.584 1.00 18.79 95 LEU A CA 1
ATOM 679 C C . LEU A 1 94 ? 15.588 10.058 35.420 1.00 18.88 95 LEU A C 1
ATOM 680 O O . LEU A 1 94 ? 14.746 10.520 36.189 1.00 20.40 95 LEU A O 1
ATOM 685 N N . ASN A 1 95 ? 16.793 10.590 35.265 1.00 18.96 96 ASN A N 1
ATOM 686 C CA . ASN A 1 95 ? 17.223 11.752 36.040 1.00 19.60 96 ASN A CA 1
ATOM 687 C C . ASN A 1 95 ? 17.137 11.486 37.543 1.00 19.58 96 ASN A C 1
ATOM 688 O O . ASN A 1 95 ? 16.690 12.331 38.325 1.00 20.76 96 ASN A O 1
ATOM 693 N N . ILE A 1 96 ? 17.556 10.288 37.935 1.00 18.26 97 ILE A N 1
ATOM 694 C CA . ILE A 1 96 ? 17.579 9.882 39.335 1.00 18.05 97 ILE A CA 1
ATOM 695 C C . ILE A 1 96 ? 19.055 9.666 39.656 1.00 16.51 97 ILE A C 1
ATOM 696 O O . ILE A 1 96 ? 19.753 8.977 38.919 1.00 15.20 97 ILE A O 1
ATOM 701 N N . GLN A 1 97 ? 19.534 10.281 40.733 1.00 15.48 98 GLN A N 1
ATOM 702 C CA . GLN A 1 97 ? 20.929 10.130 41.133 1.00 16.11 98 GLN A CA 1
ATOM 703 C C . GLN A 1 97 ? 20.980 9.161 42.307 1.00 15.64 98 GLN A C 1
ATOM 704 O O . GLN A 1 97 ? 20.481 9.446 43.395 1.00 16.07 98 GLN A O 1
ATOM 710 N N . THR A 1 98 ? 21.560 7.981 42.025 1.00 14.50 99 THR A N 1
ATOM 711 C CA . THR A 1 98 ? 21.621 6.880 43.001 1.00 17.49 99 THR A CA 1
ATOM 712 C C . THR A 1 98 ? 22.976 6.181 43.032 1.00 15.03 99 THR A C 1
ATOM 713 O O . THR A 1 98 ? 23.847 6.457 42.201 1.00 15.93 99 THR A O 1
ATOM 717 N N . SER A 1 99 ? 23.145 5.274 43.963 1.00 16.72 100 SER A N 1
ATOM 718 C CA . SER A 1 99 ? 24.371 4.493 44.096 1.00 16.51 100 SER A CA 1
ATOM 719 C C . SER A 1 99 ? 23.908 3.040 44.127 1.00 14.29 100 SER A C 1
ATOM 720 O O . SER A 1 99 ? 22.718 2.775 44.276 1.00 14.89 100 SER A O 1
ATOM 723 N N . VAL A 1 100 ? 24.836 2.098 44.009 1.00 13.43 101 VAL A N 1
ATOM 724 C CA . VAL A 1 100 ? 24.441 0.691 44.000 1.00 13.23 101 VAL A CA 1
ATOM 725 C C . VAL A 1 100 ? 23.631 0.240 45.211 1.00 14.48 101 VAL A C 1
ATOM 726 O O . VAL A 1 100 ? 22.767 -0.631 45.096 1.00 15.55 101 VAL A O 1
ATOM 730 N N . ASN A 1 101 ? 23.908 0.818 46.353 1.00 15.10 102 ASN A N 1
ATOM 731 C CA . ASN A 1 101 ? 23.195 0.405 47.572 1.00 15.29 102 ASN A CA 1
ATOM 732 C C . ASN A 1 101 ? 21.779 0.995 47.697 1.00 16.00 102 ASN A C 1
ATOM 733 O O . ASN A 1 101 ? 21.023 0.524 48.552 1.00 17.92 102 ASN A O 1
ATOM 738 N N . THR A 1 102 ? 21.403 1.991 46.903 1.00 16.58 103 THR A N 1
ATOM 739 C CA . THR A 1 102 ? 20.075 2.584 47.005 1.00 16.68 103 THR A CA 1
ATOM 740 C C . THR A 1 102 ? 19.221 2.466 45.743 1.00 16.26 103 THR A C 1
ATOM 741 O O . THR A 1 102 ? 18.130 3.019 45.683 1.00 17.48 103 THR A O 1
ATOM 745 N N . VAL A 1 103 ? 19.713 1.730 44.749 1.00 15.32 104 VAL A N 1
ATOM 746 C CA . VAL A 1 103 ? 18.974 1.539 43.498 1.00 16.02 104 VAL A CA 1
ATOM 747 C C . VAL A 1 103 ? 17.552 1.019 43.729 1.00 16.58 104 VAL A C 1
ATOM 748 O O . VAL A 1 103 ? 16.593 1.541 43.164 1.00 16.50 104 VAL A O 1
ATOM 752 N N . VAL A 1 104 ? 17.419 -0.009 44.561 1.00 17.28 105 VAL A N 1
ATOM 753 C CA . VAL A 1 104 ? 16.110 -0.593 44.827 1.00 17.96 105 VAL A CA 1
ATOM 754 C C . VAL A 1 104 ? 15.144 0.405 45.444 1.00 18.47 105 VAL A C 1
ATOM 755 O O . VAL A 1 104 ? 14.047 0.608 44.931 1.00 18.15 105 VAL A O 1
ATOM 759 N N . ARG A 1 105 ? 15.549 1.032 46.541 1.00 18.86 106 ARG A N 1
ATOM 760 C CA . ARG A 1 105 ? 14.693 2.007 47.204 1.00 20.18 106 ARG A CA 1
ATOM 761 C C . ARG A 1 105 ? 14.339 3.164 46.274 1.00 20.32 106 ARG A C 1
ATOM 762 O O . ARG A 1 105 ? 13.191 3.589 46.206 1.00 21.11 106 ARG A O 1
ATOM 770 N N . ASP A 1 106 ? 15.331 3.672 45.555 1.00 19.49 107 ASP A N 1
ATOM 771 C CA . ASP A 1 106 ? 15.098 4.795 44.661 1.00 19.07 107 ASP A CA 1
ATOM 772 C C . ASP A 1 106 ? 14.201 4.448 43.475 1.00 19.57 107 ASP A C 1
ATOM 773 O O . ASP A 1 106 ? 13.425 5.289 43.020 1.00 19.98 107 ASP A O 1
ATOM 778 N N . PHE A 1 107 ? 14.283 3.218 42.977 1.00 18.91 108 PHE A N 1
ATOM 779 C CA . PHE A 1 107 ? 13.425 2.834 41.862 1.00 18.42 108 PHE A CA 1
ATOM 780 C C . PHE A 1 107 ? 11.992 2.687 42.369 1.00 19.61 108 PHE A C 1
ATOM 781 O O . PHE A 1 107 ? 11.046 3.125 41.713 1.00 20.53 108 PHE A O 1
ATOM 789 N N . GLU A 1 108 ? 11.834 2.076 43.538 1.00 21.39 109 GLU A N 1
ATOM 790 C CA . GLU A 1 108 ? 10.505 1.899 44.117 1.00 23.09 109 GLU A CA 1
ATOM 791 C C . GLU A 1 108 ? 9.841 3.262 44.296 1.00 23.41 109 GLU A C 1
ATOM 792 O O . GLU A 1 108 ? 8.665 3.442 43.969 1.00 23.80 109 GLU A O 1
ATOM 798 N N . ASN A 1 109 ? 10.569 4.279 44.817 1.00 22.94 110 ASN A N 1
ATOM 799 C CA . ASN A 1 109 ? 10.013 5.633 45.027 1.00 24.94 110 ASN A CA 1
ATOM 800 C C . ASN A 1 109 ? 9.682 6.299 43.698 1.00 25.18 110 ASN A C 1
ATOM 801 O O . ASN A 1 109 ? 8.680 6.986 43.573 1.00 26.27 110 ASN A O 1
ATOM 806 N N . TYR A 1 110 ? 10.532 6.093 42.687 1.00 24.65 111 TYR A N 1
ATOM 807 C CA . TYR A 1 110 ? 10.260 6.720 41.399 1.00 25.17 111 TYR A CA 1
ATOM 808 C C . TYR A 1 110 ? 8.957 6.169 40.824 1.00 25.82 111 TYR A C 1
ATOM 809 O O . TYR A 1 110 ? 8.112 6.920 40.335 1.00 24.29 111 TYR A O 1
ATOM 818 N N . VAL A 1 111 ? 8.801 4.851 40.894 1.00 27.56 112 VAL A N 1
ATOM 819 C CA . VAL A 1 111 ? 7.608 4.194 40.375 1.00 30.18 112 VAL A CA 1
ATOM 820 C C . VAL A 1 111 ? 6.353 4.623 41.128 1.00 32.24 112 VAL A C 1
ATOM 821 O O . VAL A 1 111 ? 5.305 4.855 40.524 1.00 32.86 112 VAL A O 1
ATOM 825 N N . LYS A 1 112 ? 6.501 4.720 42.430 1.00 34.02 113 LYS A N 1
ATOM 826 C CA . LYS A 1 112 ? 5.330 5.065 43.208 1.00 36.15 113 LYS A CA 1
ATOM 827 C C . LYS A 1 112 ? 4.932 6.546 43.003 1.00 36.13 113 LYS A C 1
ATOM 828 O O . LYS A 1 112 ? 3.749 6.861 43.076 1.00 36.20 113 LYS A O 1
ATOM 834 N N . GLN A 1 113 ? 5.902 7.444 42.759 1.00 36.40 114 GLN A N 1
ATOM 835 C CA . GLN A 1 113 ? 5.640 8.856 42.498 1.00 36.99 114 GLN A CA 1
ATOM 836 C C . GLN A 1 113 ? 5.251 9.138 41.050 1.00 37.26 114 GLN A C 1
ATOM 837 O O . GLN A 1 113 ? 4.537 10.102 40.767 1.00 37.64 114 GLN A O 1
ATOM 843 N N . THR A 1 114 ? 5.716 8.295 40.135 1.00 36.41 115 THR A N 1
ATOM 844 C CA . THR A 1 114 ? 5.435 8.481 38.717 1.00 36.40 115 THR A CA 1
ATOM 845 C C . THR A 1 114 ? 4.266 7.651 38.200 1.00 37.00 115 THR A C 1
ATOM 846 O O . THR A 1 114 ? 3.411 8.155 37.474 1.00 36.60 115 THR A O 1
ATOM 850 N N . CYS A 1 115 ? 4.173 6.357 38.553 1.00 38.12 116 CYS A N 1
ATOM 851 C CA . CYS A 1 115 ? 3.102 5.466 38.061 1.00 39.56 116 CYS A CA 1
ATOM 852 C C . CYS A 1 115 ? 1.829 5.506 38.896 1.00 41.25 116 CYS A C 1
ATOM 853 O O . CYS A 1 115 ? 0.834 4.861 38.556 1.00 40.83 116 CYS A O 1
ATOM 856 N N . ASN A 1 116 ? 1.842 6.197 40.030 1.00 43.93 117 ASN A N 1
ATOM 857 C CA . ASN A 1 116 ? 0.665 6.360 40.899 1.00 46.68 117 ASN A CA 1
ATOM 858 C C . ASN A 1 116 ? 0.528 7.859 41.028 1.00 48.03 117 ASN A C 1
ATOM 859 O O . ASN A 1 116 ? 0.897 8.514 42.010 1.00 48.93 117 ASN A O 1
ATOM 864 N N . SER A 1 117 ? 0.167 8.338 39.865 1.00 49.36 118 SER A N 1
ATOM 865 C CA . SER A 1 117 ? 0.039 9.710 39.530 1.00 50.29 118 SER A CA 1
ATOM 866 C C . SER A 1 117 ? -0.843 9.740 38.307 1.00 50.75 118 SER A C 1
ATOM 867 O O . SER A 1 117 ? -0.557 9.222 37.230 1.00 50.92 118 SER A O 1
ATOM 870 N N . SER A 1 118 ? -1.940 10.390 38.551 1.00 51.12 119 SER A N 1
ATOM 871 C CA . SER A 1 118 ? -3.075 10.600 37.695 1.00 51.30 119 SER A CA 1
ATOM 872 C C . SER A 1 118 ? -2.687 11.180 36.329 1.00 51.15 119 SER A C 1
ATOM 873 O O . SER A 1 118 ? -3.433 10.918 35.379 1.00 51.49 119 SER A O 1
ATOM 876 N N . ALA A 1 119 ? -1.535 11.790 36.106 1.00 51.04 120 ALA A N 1
ATOM 877 C CA . ALA A 1 119 ? -1.203 12.071 34.699 1.00 50.85 120 ALA A CA 1
ATOM 878 C C . ALA A 1 119 ? -0.805 10.724 34.022 1.00 50.70 120 ALA A C 1
ATOM 879 O O . ALA A 1 119 ? -0.227 10.714 32.949 1.00 51.25 120 ALA A O 1
ATOM 881 N N . VAL A 1 120 ? -1.177 9.633 34.685 1.00 50.53 121 VAL A N 1
ATOM 882 C CA . VAL A 1 120 ? -0.907 8.297 34.195 1.00 50.31 121 VAL A CA 1
ATOM 883 C C . VAL A 1 120 ? -2.126 7.429 34.202 1.00 50.08 121 VAL A C 1
ATOM 884 O O . VAL A 1 120 ? -2.488 6.837 33.194 1.00 50.27 121 VAL A O 1
ATOM 888 N N . VAL A 1 121 ? -2.758 7.374 35.351 1.00 50.51 122 VAL A N 1
ATOM 889 C CA . VAL A 1 121 ? -3.830 6.377 35.376 1.00 51.84 122 VAL A CA 1
ATOM 890 C C . VAL A 1 121 ? -5.114 6.816 34.734 1.00 52.65 122 VAL A C 1
ATOM 891 O O . VAL A 1 121 ? -6.015 6.027 34.461 1.00 52.82 122 VAL A O 1
ATOM 895 N N . ASP A 1 122 ? -5.173 8.095 34.507 1.00 53.81 123 ASP A N 1
ATOM 896 C CA . ASP A 1 122 ? -6.275 8.944 33.945 1.00 54.80 123 ASP A CA 1
ATOM 897 C C . ASP A 1 122 ? -6.294 8.914 32.407 1.00 55.00 123 ASP A C 1
ATOM 898 O O . ASP A 1 122 ? -7.263 9.337 31.773 1.00 55.04 123 ASP A O 1
ATOM 903 N N . ASN A 1 123 ? -5.210 8.392 31.866 1.00 55.05 124 ASN A N 1
ATOM 904 C CA . ASN A 1 123 ? -5.014 8.165 30.481 1.00 55.36 124 ASN A CA 1
ATOM 905 C C . ASN A 1 123 ? -6.082 7.202 30.021 1.00 55.14 124 ASN A C 1
ATOM 906 O O . ASN A 1 123 ? -6.001 6.008 30.271 1.00 55.62 124 ASN A O 1
ATOM 911 N N . LYS A 1 124 ? -7.079 7.724 29.349 1.00 54.52 125 LYS A N 1
ATOM 912 C CA . LYS A 1 124 ? -8.163 6.882 28.889 1.00 53.85 125 LYS A CA 1
ATOM 913 C C . LYS A 1 124 ? -7.828 6.318 27.504 1.00 52.79 125 LYS A C 1
ATOM 914 O O . LYS A 1 124 ? -8.612 5.575 26.924 1.00 52.46 125 LYS A O 1
ATOM 920 N N . LEU A 1 125 ? -6.663 6.669 26.970 1.00 50.88 126 LEU A N 1
ATOM 921 C CA . LEU A 1 125 ? -6.162 6.220 25.664 1.00 49.35 126 LEU A CA 1
ATOM 922 C C . LEU A 1 125 ? -5.964 4.686 25.626 1.00 47.80 126 LEU A C 1
ATOM 923 O O . LEU A 1 125 ? -5.132 4.177 26.353 1.00 47.74 126 LEU A O 1
ATOM 928 N N . LYS A 1 126 ? -6.731 3.941 24.769 1.00 45.53 127 LYS A N 1
ATOM 929 C CA . LYS A 1 126 ? -6.589 2.462 24.710 1.00 43.23 127 LYS A CA 1
ATOM 930 C C . LYS A 1 126 ? -5.416 2.053 23.838 1.00 41.61 127 LYS A C 1
ATOM 931 O O . LYS A 1 126 ? -5.182 0.878 23.551 1.00 40.89 127 LYS A O 1
ATOM 937 N N . ILE A 1 127 ? -4.696 3.061 23.424 1.00 40.00 128 ILE A N 1
ATOM 938 C CA . ILE A 1 127 ? -3.523 2.767 22.605 1.00 38.13 128 ILE A CA 1
ATOM 939 C C . ILE A 1 127 ? -2.360 3.688 22.959 1.00 37.43 128 ILE A C 1
ATOM 940 O O . ILE A 1 127 ? -2.399 4.886 22.683 1.00 37.50 128 ILE A O 1
ATOM 945 N N . GLN A 1 128 ? -1.324 3.120 23.571 1.00 35.44 129 GLN A N 1
ATOM 946 C CA . GLN A 1 128 ? -0.149 3.892 23.956 1.00 33.94 129 GLN A CA 1
ATOM 947 C C . GLN A 1 128 ? 0.995 3.656 22.986 1.00 32.36 129 GLN A C 1
ATOM 948 O O . GLN A 1 128 ? 1.215 2.533 22.531 1.00 31.23 129 GLN A O 1
ATOM 954 N N . ASN A 1 129 ? 1.726 4.719 22.681 1.00 31.29 130 ASN A N 1
ATOM 955 C CA . ASN A 1 129 ? 2.884 4.615 21.809 1.00 30.70 130 ASN A CA 1
ATOM 956 C C . ASN A 1 129 ? 4.101 4.739 22.720 1.00 29.97 130 ASN A C 1
ATOM 957 O O . ASN A 1 129 ? 4.136 5.595 23.605 1.00 30.33 130 ASN A O 1
ATOM 962 N N . VAL A 1 130 ? 5.086 3.869 22.523 1.00 26.79 131 VAL A N 1
ATOM 963 C CA . VAL A 1 130 ? 6.299 3.897 23.332 1.00 24.49 131 VAL A CA 1
ATOM 964 C C . VAL A 1 130 ? 7.468 4.325 22.457 1.00 22.97 131 VAL A C 1
ATOM 965 O O . VAL A 1 130 ? 7.909 3.572 21.594 1.00 21.52 131 VAL A O 1
ATOM 969 N N . ILE A 1 131 ? 7.965 5.537 22.687 1.00 21.94 132 ILE A N 1
ATOM 970 C CA . ILE A 1 131 ? 9.075 6.074 21.907 1.00 22.36 132 ILE A CA 1
ATOM 971 C C . ILE A 1 131 ? 10.308 6.367 22.757 1.00 22.27 132 ILE A C 1
ATOM 972 O O . ILE A 1 131 ? 10.250 7.160 23.701 1.00 23.17 132 ILE A O 1
ATOM 977 N N . ILE A 1 132 ? 11.419 5.724 22.407 1.00 21.18 133 ILE A N 1
ATOM 978 C CA . ILE A 1 132 ? 12.692 5.885 23.111 1.00 22.66 133 ILE A CA 1
ATOM 979 C C . ILE A 1 132 ? 13.694 6.575 22.191 1.00 22.35 133 ILE A C 1
ATOM 980 O O . ILE A 1 132 ? 13.654 6.389 20.978 1.00 21.25 133 ILE A O 1
ATOM 985 N N . ASP A 1 133 ? 14.598 7.364 22.738 1.00 22.06 134 ASP A N 1
ATOM 986 C CA . ASP A 1 133 ? 15.537 8.100 21.895 1.00 23.09 134 ASP A CA 1
ATOM 987 C C . ASP A 1 133 ? 16.714 7.280 21.292 1.00 21.78 134 ASP A C 1
ATOM 988 O O . ASP A 1 133 ? 17.017 7.454 20.106 1.00 20.99 134 ASP A O 1
ATOM 993 N N . GLU A 1 134 ? 17.382 6.411 22.069 1.00 20.53 135 GLU A N 1
ATOM 994 C CA . GLU A 1 134 ? 18.513 5.645 21.490 1.00 20.49 135 GLU A CA 1
ATOM 995 C C . GLU A 1 134 ? 18.725 4.235 22.056 1.00 18.08 135 GLU A C 1
ATOM 996 O O . GLU A 1 134 ? 18.373 3.940 23.186 1.00 18.95 135 GLU A O 1
ATOM 1002 N N . CYS A 1 135 ? 19.302 3.386 21.216 1.00 15.88 136 CYS A N 1
ATOM 1003 C CA . CYS A 1 135 ? 19.548 2.010 21.608 1.00 15.51 136 CYS A CA 1
ATOM 1004 C C . CYS A 1 135 ? 20.665 1.452 20.735 1.00 14.30 136 CYS A C 1
ATOM 1005 O O . CYS A 1 135 ? 20.811 1.850 19.581 1.00 16.44 136 CYS A O 1
ATOM 1008 N N . TYR A 1 136 ? 21.454 0.539 21.288 1.00 14.47 137 TYR A N 1
ATOM 1009 C CA . TYR A 1 136 ? 22.570 -0.042 20.558 1.00 14.77 137 TYR A CA 1
ATOM 1010 C C . TYR A 1 136 ? 22.647 -1.560 20.634 1.00 14.38 137 TYR A C 1
ATOM 1011 O O . TYR A 1 136 ? 22.285 -2.171 21.646 1.00 15.30 137 TYR A O 1
ATOM 1020 N N . GLY A 1 137 ? 23.135 -2.148 19.546 1.00 14.65 138 GLY A N 1
ATOM 1021 C CA . GLY A 1 137 ? 23.335 -3.580 19.475 1.00 17.36 138 GLY A CA 1
ATOM 1022 C C . GLY A 1 137 ? 24.294 -3.856 18.332 1.00 18.54 138 GLY A C 1
ATOM 1023 O O . GLY A 1 137 ? 24.291 -3.129 17.341 1.00 19.98 138 GLY A O 1
ATOM 1024 N N . ALA A 1 138 ? 25.129 -4.884 18.468 1.00 19.10 139 ALA A N 1
ATOM 1025 C CA . ALA A 1 138 ? 26.064 -5.253 17.404 1.00 18.53 139 ALA A CA 1
ATOM 1026 C C . ALA A 1 138 ? 25.230 -5.886 16.288 1.00 18.38 139 ALA A C 1
ATOM 1027 O O . ALA A 1 138 ? 24.291 -6.625 16.564 1.00 18.94 139 ALA A O 1
ATOM 1029 N N . PRO A 1 139 ? 25.565 -5.612 15.014 1.00 19.58 140 PRO A N 1
ATOM 1030 C CA . PRO A 1 139 ? 24.784 -6.195 13.918 1.00 20.88 140 PRO A CA 1
ATOM 1031 C C . PRO A 1 139 ? 24.650 -7.712 13.954 1.00 21.35 140 PRO A C 1
ATOM 1032 O O . PRO A 1 139 ? 23.590 -8.245 13.629 1.00 20.95 140 PRO A O 1
ATOM 1036 N N . GLY A 1 140 ? 25.719 -8.396 14.356 1.00 21.93 141 GLY A N 1
ATOM 1037 C CA . GLY A 1 140 ? 25.699 -9.848 14.419 1.00 22.86 141 GLY A CA 1
ATOM 1038 C C . GLY A 1 140 ? 24.982 -10.412 15.631 1.00 23.50 141 GLY A C 1
ATOM 1039 O O . GLY A 1 140 ? 24.647 -11.599 15.674 1.00 25.29 141 GLY A O 1
ATOM 1040 N N . SER A 1 141 ? 24.751 -9.565 16.628 1.00 22.15 142 SER A N 1
ATOM 1041 C CA . SER A 1 141 ? 24.058 -9.979 17.842 1.00 21.72 142 SER A CA 1
ATOM 1042 C C . SER A 1 141 ? 23.242 -8.796 18.341 1.00 19.45 142 SER A C 1
ATOM 1043 O O . SER A 1 141 ? 23.523 -8.224 19.398 1.00 20.36 142 SER A O 1
ATOM 1046 N N . PRO A 1 142 ? 22.211 -8.411 17.572 1.00 17.60 143 PRO A N 1
ATOM 1047 C CA . PRO A 1 142 ? 21.364 -7.282 17.952 1.00 16.86 143 PRO A CA 1
ATOM 1048 C C . PRO A 1 142 ? 20.709 -7.464 19.310 1.00 16.56 143 PRO A C 1
ATOM 1049 O O . PRO A 1 142 ? 20.432 -8.587 19.739 1.00 17.80 143 PRO A O 1
ATOM 1053 N N . THR A 1 143 ? 20.470 -6.349 19.989 1.00 15.29 144 THR A N 1
ATOM 1054 C CA . THR A 1 143 ? 19.837 -6.392 21.296 1.00 16.44 144 THR A CA 1
ATOM 1055 C C . THR A 1 143 ? 18.358 -6.678 21.106 1.00 15.86 144 THR A C 1
ATOM 1056 O O . THR A 1 143 ? 17.672 -5.954 20.392 1.00 18.33 144 THR A O 1
ATOM 1060 N N . ASN A 1 144 ? 17.875 -7.738 21.741 1.00 16.10 145 ASN A N 1
ATOM 1061 C CA . ASN A 1 144 ? 16.471 -8.109 21.644 1.00 15.98 145 ASN A CA 1
ATOM 1062 C C . ASN A 1 144 ? 15.729 -7.584 22.852 1.00 16.48 145 ASN A C 1
ATOM 1063 O O . ASN A 1 144 ? 15.980 -8.015 23.980 1.00 17.09 145 ASN A O 1
ATOM 1068 N N . LEU A 1 145 ? 14.815 -6.652 22.611 1.00 15.84 146 LEU A N 1
ATOM 1069 C CA . LEU A 1 145 ? 14.035 -6.048 23.680 1.00 17.15 146 LEU A CA 1
ATOM 1070 C C . LEU A 1 145 ? 12.552 -6.285 23.498 1.00 16.68 146 LEU A C 1
ATOM 1071 O O . LEU A 1 145 ? 11.988 -5.995 22.444 1.00 17.50 146 LEU A O 1
ATOM 1076 N N . GLU A 1 146 ? 11.924 -6.805 24.543 1.00 17.16 147 GLU A N 1
ATOM 1077 C CA . GLU A 1 146 ? 10.504 -7.099 24.511 1.00 19.55 147 GLU A CA 1
ATOM 1078 C C . GLU A 1 146 ? 9.760 -6.216 25.503 1.00 18.20 147 GLU A C 1
ATOM 1079 O O . GLU A 1 146 ? 10.106 -6.185 26.683 1.00 19.51 147 GLU A O 1
ATOM 1085 N N . PHE A 1 147 ? 8.761 -5.483 25.017 1.00 17.43 148 PHE A N 1
ATOM 1086 C CA . PHE A 1 147 ? 7.952 -4.631 25.882 1.00 16.88 148 PHE A CA 1
ATOM 1087 C C . PHE A 1 147 ? 6.781 -5.492 26.333 1.00 16.26 148 PHE A C 1
ATOM 1088 O O . PHE A 1 147 ? 5.961 -5.900 25.512 1.00 16.44 148 PHE A O 1
ATOM 1096 N N . ILE A 1 148 ? 6.708 -5.786 27.626 1.00 16.05 149 ILE A N 1
ATOM 1097 C CA . ILE A 1 148 ? 5.607 -6.590 28.137 1.00 16.12 149 ILE A CA 1
ATOM 1098 C C . ILE A 1 148 ? 4.442 -5.668 28.467 1.00 16.56 149 ILE A C 1
ATOM 1099 O O . ILE A 1 148 ? 4.511 -4.868 29.399 1.00 16.66 149 ILE A O 1
ATOM 1104 N N . ASN A 1 149 ? 3.375 -5.769 27.682 1.00 17.43 150 ASN A N 1
ATOM 1105 C CA . ASN A 1 149 ? 2.197 -4.942 27.896 1.00 17.03 150 ASN A CA 1
ATOM 1106 C C . ASN A 1 149 ? 1.343 -5.541 29.008 1.00 18.83 150 ASN A C 1
ATOM 1107 O O . ASN A 1 149 ? 0.838 -6.656 28.881 1.00 19.42 150 ASN A O 1
ATOM 1112 N N . THR A 1 150 ? 1.207 -4.805 30.106 1.00 17.88 151 THR A N 1
ATOM 1113 C CA . THR A 1 150 ? 0.418 -5.267 31.248 1.00 19.21 151 THR A CA 1
ATOM 1114 C C . THR A 1 150 ? -1.069 -5.002 31.041 1.00 20.64 151 THR A C 1
ATOM 1115 O O . THR A 1 150 ? -1.911 -5.571 31.737 1.00 21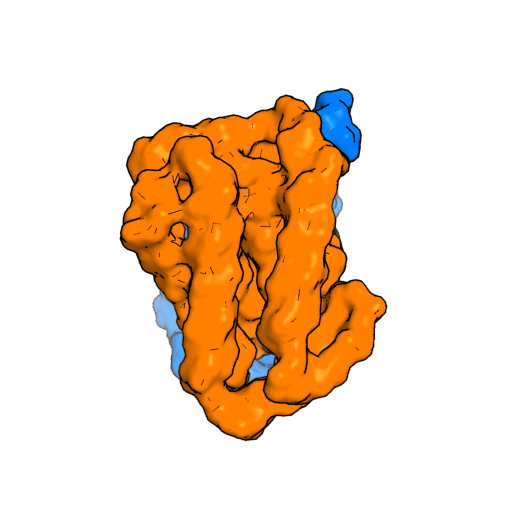.14 151 THR A O 1
ATOM 1119 N N . GLY A 1 151 ? -1.390 -4.121 30.099 1.00 20.20 152 GLY A N 1
ATOM 1120 C CA . GLY A 1 151 ? -2.782 -3.806 29.833 1.00 21.87 152 GLY A CA 1
ATOM 1121 C C . GLY A 1 151 ? -3.285 -2.557 30.534 1.00 23.53 152 GLY A C 1
ATOM 1122 O O . GLY A 1 151 ? -4.388 -2.090 30.251 1.00 24.59 152 GLY A O 1
ATOM 1123 N N . SER A 1 152 ? -2.491 -2.017 31.456 1.00 23.04 153 SER A N 1
ATOM 1124 C CA . SER A 1 152 ? -2.879 -0.810 32.180 1.00 23.29 153 SER A CA 1
ATOM 1125 C C . SER A 1 152 ? -1.813 0.272 32.052 1.00 23.94 153 SER A C 1
ATOM 1126 O O . SER A 1 152 ? -0.638 -0.022 31.839 1.00 23.62 153 SER A O 1
ATOM 1129 N N . SER A 1 153 ? -2.228 1.525 32.181 1.00 24.04 154 SER A N 1
ATOM 1130 C CA . SER A 1 153 ? -1.297 2.640 32.086 1.00 24.89 154 SER A CA 1
ATOM 1131 C C . SER A 1 153 ? -0.317 2.605 33.253 1.00 24.62 154 SER A C 1
ATOM 1132 O O . SER A 1 153 ? 0.868 2.881 33.089 1.00 24.44 154 SER A O 1
ATOM 1135 N N . LYS A 1 154 ? -0.820 2.254 34.431 1.00 24.55 155 LYS A N 1
ATOM 1136 C CA . LYS A 1 154 ? 0.006 2.179 35.632 1.00 24.25 155 LYS A CA 1
ATOM 1137 C C . LYS A 1 154 ? 1.103 1.122 35.503 1.00 22.93 155 LYS A C 1
ATOM 1138 O O . LYS A 1 154 ? 2.272 1.383 35.794 1.00 22.49 155 LYS A O 1
ATOM 1144 N N . GLY A 1 155 ? 0.717 -0.074 35.074 1.00 21.63 156 GLY A N 1
ATOM 1145 C CA . GLY A 1 155 ? 1.678 -1.150 34.914 1.00 20.87 156 GLY A CA 1
ATOM 1146 C C . GLY A 1 155 ? 2.689 -0.871 33.818 1.00 19.91 156 GLY A C 1
ATOM 1147 O O . GLY A 1 155 ? 3.881 -1.157 33.971 1.00 19.59 156 GLY A O 1
ATOM 1148 N N . ASN A 1 156 ? 2.222 -0.314 32.706 1.00 19.05 157 ASN A N 1
ATOM 1149 C CA . ASN A 1 156 ? 3.109 0.000 31.593 1.00 17.80 157 ASN A CA 1
ATOM 1150 C C . ASN A 1 156 ? 4.088 1.124 31.908 1.00 19.23 157 ASN A C 1
ATOM 1151 O O . ASN A 1 156 ? 5.152 1.213 31.300 1.00 18.33 157 ASN A O 1
ATOM 1156 N N . CYS A 1 157 ? 3.718 1.987 32.847 1.00 20.67 158 CYS A N 1
ATOM 1157 C CA . CYS A 1 157 ? 4.580 3.087 33.262 1.00 22.35 158 CYS A CA 1
ATOM 1158 C C . CYS A 1 157 ? 5.859 2.482 33.849 1.00 20.57 158 CYS A C 1
ATOM 1159 O O . CYS A 1 157 ? 6.967 2.958 33.583 1.00 20.22 158 CYS A O 1
ATOM 1162 N N . ALA A 1 158 ? 5.697 1.414 34.624 1.00 19.29 159 ALA A N 1
ATOM 1163 C CA . ALA A 1 158 ? 6.828 0.717 35.231 1.00 18.18 159 ALA A CA 1
ATOM 1164 C C . ALA A 1 158 ? 7.621 -0.025 34.156 1.00 17.89 159 ALA A C 1
ATOM 1165 O O . ALA A 1 158 ? 8.849 -0.038 34.171 1.00 17.69 159 ALA A O 1
ATOM 1167 N N . ILE A 1 159 ? 6.909 -0.648 33.220 1.00 16.53 160 ILE A N 1
ATOM 1168 C CA . ILE A 1 159 ? 7.554 -1.365 32.129 1.00 15.38 160 ILE A CA 1
ATOM 1169 C C . ILE A 1 159 ? 8.375 -0.390 31.279 1.00 14.44 160 ILE A C 1
ATOM 1170 O O . ILE A 1 159 ? 9.514 -0.674 30.916 1.00 14.75 160 ILE A O 1
ATOM 1175 N N . LYS A 1 160 ? 7.793 0.764 30.973 1.00 14.73 161 LYS A N 1
ATOM 1176 C CA . LYS A 1 160 ? 8.473 1.772 30.166 1.00 15.50 161 LYS A CA 1
ATOM 1177 C C . LYS A 1 160 ? 9.732 2.301 30.858 1.00 14.26 161 LYS A C 1
ATOM 1178 O O . LYS A 1 160 ? 10.758 2.505 30.209 1.00 14.58 161 LYS A O 1
ATOM 1184 N N . ALA A 1 161 ? 9.643 2.522 32.167 1.00 14.97 162 ALA A N 1
ATOM 1185 C CA . ALA A 1 161 ? 10.786 2.999 32.951 1.00 13.88 162 ALA A CA 1
ATOM 1186 C C . ALA A 1 161 ? 11.915 1.978 32.818 1.00 13.50 162 ALA A C 1
ATOM 1187 O O . ALA A 1 161 ? 13.076 2.333 32.596 1.00 14.81 162 ALA A O 1
ATOM 1189 N N . LEU A 1 162 ? 11.572 0.700 32.941 1.00 13.05 163 LEU A N 1
ATOM 1190 C CA . LEU A 1 162 ? 12.568 -0.348 32.807 1.00 13.54 163 LEU A CA 1
ATOM 1191 C C . LEU A 1 162 ? 13.146 -0.372 31.392 1.00 12.20 163 LEU A C 1
ATOM 1192 O O . LEU A 1 162 ? 14.338 -0.596 31.211 1.00 13.46 163 LEU A O 1
ATOM 1197 N N . MET A 1 163 ? 12.306 -0.124 30.389 1.00 14.38 164 MET A N 1
ATOM 1198 C CA . MET A 1 163 ? 12.772 -0.116 29.001 1.00 14.65 164 MET A CA 1
ATOM 1199 C C . MET A 1 163 ? 13.695 1.080 28.753 1.00 12.78 164 MET A C 1
ATOM 1200 O O . MET A 1 163 ? 14.652 0.991 27.984 1.00 13.47 164 MET A O 1
ATOM 1205 N N . GLN A 1 164 ? 13.411 2.197 29.416 1.00 13.40 165 GLN A N 1
ATOM 1206 C CA . GLN A 1 164 ? 14.247 3.385 29.287 1.00 14.05 165 GLN A CA 1
ATOM 1207 C C . GLN A 1 164 ? 15.616 3.119 29.903 1.00 12.41 165 GLN A C 1
ATOM 1208 O O . GLN A 1 164 ? 16.640 3.520 29.359 1.00 13.54 165 GLN A O 1
ATOM 1214 N N . LEU A 1 165 ? 15.628 2.428 31.038 1.00 12.55 166 LEU A N 1
ATOM 1215 C CA . LEU A 1 165 ? 16.887 2.091 31.695 1.00 13.05 166 LEU A CA 1
ATOM 1216 C C . LEU A 1 165 ? 17.670 1.082 30.860 1.00 12.41 166 LEU A C 1
ATOM 1217 O O . LEU A 1 165 ? 18.882 1.196 30.705 1.00 13.42 166 LEU A O 1
ATOM 1222 N N . THR A 1 166 ? 16.960 0.097 30.313 1.00 14.03 167 THR A N 1
ATOM 1223 C CA . THR A 1 166 ? 17.582 -0.945 29.507 1.00 14.92 167 THR A CA 1
ATOM 1224 C C . THR A 1 166 ? 18.238 -0.405 28.236 1.00 12.33 167 THR A C 1
ATOM 1225 O O . THR A 1 166 ? 19.371 -0.755 27.913 1.00 13.98 167 THR A O 1
ATOM 1229 N N . THR A 1 167 ? 17.524 0.445 27.505 1.00 12.61 168 THR A N 1
ATOM 1230 C CA . THR A 1 167 ? 18.079 1.004 26.282 1.00 13.35 168 THR A CA 1
ATOM 1231 C C . THR A 1 167 ? 19.248 1.929 26.604 1.00 13.34 168 THR A C 1
ATOM 1232 O O . THR A 1 167 ? 20.232 1.968 25.876 1.00 14.11 168 THR A O 1
ATOM 1236 N N . LYS A 1 168 ? 19.161 2.645 27.721 1.00 13.91 169 LYS A N 1
ATOM 1237 C CA . LYS A 1 168 ? 20.253 3.529 28.101 1.00 15.42 169 LYS A CA 1
ATOM 1238 C C . LYS A 1 168 ? 21.506 2.702 28.399 1.00 15.76 169 LYS A C 1
ATOM 1239 O O . LYS A 1 168 ? 22.617 3.093 28.043 1.00 16.17 169 LYS A O 1
ATOM 1245 N N . ALA A 1 169 ? 21.325 1.549 29.036 1.00 13.98 170 ALA A N 1
ATOM 1246 C CA . ALA A 1 169 ? 22.452 0.684 29.354 1.00 13.87 170 ALA A CA 1
ATOM 1247 C C . ALA A 1 169 ? 23.217 0.304 28.091 1.00 14.33 170 ALA A C 1
ATOM 1248 O O . ALA A 1 169 ? 24.449 0.316 28.075 1.00 15.10 170 ALA A O 1
ATOM 1250 N N . THR A 1 170 ? 22.495 -0.018 27.020 1.00 15.28 171 THR A N 1
ATOM 1251 C CA . THR A 1 170 ? 23.170 -0.413 25.791 1.00 15.16 171 THR A CA 1
ATOM 1252 C C . THR A 1 170 ? 23.982 0.714 25.174 1.00 14.91 171 THR A C 1
ATOM 1253 O O . THR A 1 170 ? 25.071 0.480 24.661 1.00 17.45 171 THR A O 1
ATOM 1257 N N . THR A 1 171 ? 23.465 1.941 25.221 1.00 15.99 172 THR A N 1
ATOM 1258 C CA . THR A 1 171 ? 24.185 3.063 24.631 1.00 17.06 172 THR A CA 1
ATOM 1259 C C . THR A 1 171 ? 25.403 3.451 25.465 1.00 17.08 172 THR A C 1
ATOM 1260 O O . THR A 1 171 ? 26.396 3.953 24.931 1.00 18.08 172 THR A O 1
ATOM 1264 N N . GLN A 1 172 ? 25.333 3.197 26.767 1.00 16.74 173 GLN A N 1
ATOM 1265 C CA . GLN A 1 172 ? 26.442 3.523 27.658 1.00 17.03 173 GLN A CA 1
ATOM 1266 C C . GLN A 1 172 ? 27.634 2.580 27.530 1.00 18.19 173 GLN A C 1
ATOM 1267 O O . GLN A 1 172 ? 28.760 2.959 27.852 1.00 20.23 173 GLN A O 1
ATOM 1273 N N . ILE A 1 173 ? 27.405 1.361 27.049 1.00 17.86 174 ILE A N 1
ATOM 1274 C CA . ILE A 1 173 ? 28.510 0.427 26.875 1.00 19.12 174 ILE A CA 1
ATOM 1275 C C . ILE A 1 173 ? 28.911 0.327 25.408 1.00 18.50 174 ILE A C 1
ATOM 1276 O O . ILE A 1 173 ? 29.875 -0.355 25.069 1.00 19.17 174 ILE A O 1
ATOM 1281 N N . ALA A 1 174 ? 28.174 1.017 24.545 1.00 16.66 175 ALA A N 1
ATOM 1282 C CA . ALA A 1 174 ? 28.455 0.995 23.111 1.00 17.72 175 ALA A CA 1
ATOM 1283 C C . ALA A 1 174 ? 29.780 1.667 22.786 1.00 17.48 175 ALA A C 1
ATOM 1284 O O . ALA A 1 174 ? 30.257 2.523 23.532 1.00 16.98 175 ALA A O 1
ATOM 1286 N N . PRO A 1 175 ? 30.406 1.275 21.670 1.00 17.11 176 PRO A N 1
ATOM 1287 C CA . PRO A 1 175 ? 31.678 1.900 21.304 1.00 18.74 176 PRO A CA 1
ATOM 1288 C C . PRO A 1 175 ? 31.449 3.392 21.061 1.00 20.39 176 PRO A C 1
ATOM 1289 O O . PRO A 1 175 ? 30.430 3.786 20.485 1.00 22.53 176 PRO A O 1
ATOM 1293 N N . LYS A 1 176 ? 32.390 4.191 21.532 1.00 20.66 177 LYS A N 1
ATOM 1294 C CA . LYS A 1 176 ? 32.283 5.646 21.400 1.00 22.14 177 LYS A CA 1
ATOM 1295 C C . LYS A 1 176 ? 32.854 6.093 20.054 1.00 21.07 177 LYS A C 1
ATOM 1296 O O . LYS A 1 176 ? 33.991 5.775 19.715 1.00 20.54 177 LYS A O 1
ATOM 1302 N N . GLN A 1 177 ? 32.057 6.811 19.269 1.00 21.65 178 GLN A N 1
ATOM 1303 C CA . GLN A 1 177 ? 32.504 7.328 17.988 1.00 21.40 178 GLN A CA 1
ATOM 1304 C C . GLN A 1 177 ? 31.476 8.270 17.391 1.00 21.53 178 GLN A C 1
ATOM 1305 O O . GLN A 1 177 ? 30.309 8.267 17.787 1.00 22.51 178 GLN A O 1
ATOM 1311 N N . VAL A 1 178 ? 31.936 9.089 16.451 1.00 20.77 179 VAL A N 1
ATOM 1312 C CA . VAL A 1 178 ? 31.086 10.028 15.730 1.00 20.21 179 VAL A CA 1
ATOM 1313 C C . VAL A 1 178 ? 31.503 9.876 1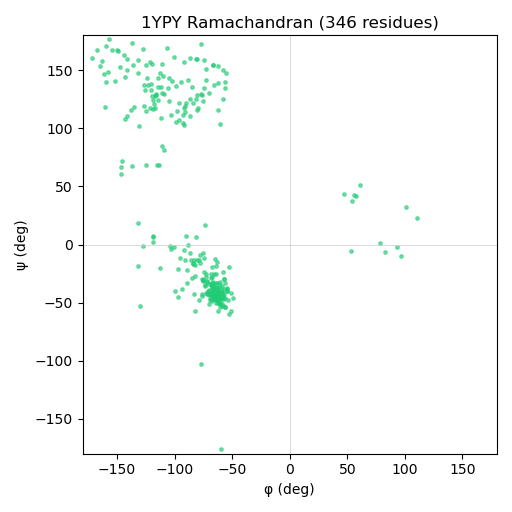4.271 1.00 19.16 179 VAL A C 1
ATOM 1314 O O . VAL A 1 178 ? 32.658 10.103 13.915 1.00 19.13 179 VAL A O 1
ATOM 1318 N N . ALA A 1 179 ? 30.558 9.462 13.434 1.00 19.87 180 ALA A N 1
ATOM 1319 C CA . ALA A 1 179 ? 30.830 9.240 12.020 1.00 19.90 180 ALA A CA 1
ATOM 1320 C C . ALA A 1 179 ? 32.014 8.286 11.828 1.00 19.85 180 ALA A C 1
ATOM 1321 O O . ALA A 1 179 ? 32.822 8.460 10.921 1.00 21.56 180 ALA A O 1
ATOM 1323 N N . GLY A 1 180 ? 32.118 7.282 12.699 1.00 19.62 181 GLY A N 1
ATOM 1324 C CA . GLY A 1 180 ? 33.189 6.304 12.586 1.00 20.40 181 GLY A CA 1
ATOM 1325 C C . GLY A 1 180 ? 34.545 6.662 13.169 1.00 20.89 181 GLY A C 1
ATOM 1326 O O . GLY A 1 180 ? 35.456 5.828 13.195 1.00 21.51 181 GLY A O 1
ATOM 1327 N N . THR A 1 181 ? 34.699 7.895 13.631 1.00 19.71 182 THR A N 1
ATOM 1328 C CA . THR A 1 181 ? 35.966 8.319 14.207 1.00 20.73 182 THR A CA 1
ATOM 1329 C C . THR A 1 181 ? 35.873 8.238 15.723 1.00 21.97 182 THR A C 1
ATOM 1330 O O . THR A 1 181 ? 34.868 8.633 16.313 1.00 21.16 182 THR A O 1
ATOM 1334 N N . GLY A 1 182 ? 36.913 7.718 16.313 1.00 24.11 183 GLY A N 1
ATOM 1335 C CA . GLY A 1 182 ? 36.963 7.559 17.728 1.00 29.10 183 GLY A CA 1
ATOM 1336 C C . GLY A 1 182 ? 36.742 8.898 18.430 1.00 32.16 183 GLY A C 1
ATOM 1337 O O . GLY A 1 182 ? 37.252 9.944 18.025 1.00 33.21 183 GLY A O 1
ATOM 1338 N N . VAL A 1 183 ? 35.982 8.795 19.507 1.00 35.91 184 VAL A N 1
ATOM 1339 C CA . VAL A 1 183 ? 35.721 9.931 20.314 1.00 39.25 184 VAL A CA 1
ATOM 1340 C C . VAL A 1 183 ? 35.940 9.661 21.780 1.00 42.40 184 VAL A C 1
ATOM 1341 O O . VAL A 1 183 ? 35.849 8.530 22.272 1.00 42.50 184 VAL A O 1
ATOM 1345 N N . GLN A 1 184 ? 36.143 10.808 22.421 1.00 47.17 185 GLN A N 1
ATOM 1346 C CA . GLN A 1 184 ? 36.237 10.993 23.861 1.00 51.23 185 GLN A CA 1
ATOM 1347 C C . GLN A 1 184 ? 35.624 9.805 24.618 1.00 52.17 185 GLN A C 1
ATOM 1348 O O . GLN A 1 184 ? 34.469 9.867 25.043 1.00 52.82 185 GLN A O 1
ATOM 1354 N N . ALA B 1 4 ? -0.404 -9.537 4.800 1.00 55.80 5 ALA B N 1
ATOM 1355 C CA . ALA B 1 4 ? 0.934 -8.982 4.770 1.00 54.91 5 ALA B CA 1
ATOM 1356 C C . ALA B 1 4 ? 1.778 -9.702 3.756 1.00 54.28 5 ALA B C 1
ATOM 1357 O O . ALA B 1 4 ? 2.787 -10.315 4.083 1.00 54.44 5 ALA B O 1
ATOM 1359 N N . SER B 1 5 ? 1.420 -9.605 2.524 1.00 53.12 6 SER B N 1
ATOM 1360 C CA . SER B 1 5 ? 2.217 -10.334 1.601 1.00 52.05 6 SER B CA 1
ATOM 1361 C C . SER B 1 5 ? 3.682 -9.896 1.517 1.00 50.71 6 SER B C 1
ATOM 1362 O O . SER B 1 5 ? 4.477 -10.658 0.972 1.00 50.61 6 SER B O 1
ATOM 1365 N N . ILE B 1 6 ? 4.078 -8.724 2.035 1.00 48.59 7 ILE B N 1
ATOM 1366 C CA . ILE B 1 6 ? 5.493 -8.298 1.776 1.00 46.36 7 ILE B CA 1
ATOM 1367 C C . ILE B 1 6 ? 6.577 -9.200 2.325 1.00 44.54 7 ILE B C 1
ATOM 1368 O O . ILE B 1 6 ? 7.514 -9.629 1.654 1.00 43.96 7 ILE B O 1
ATOM 1373 N N . GLN B 1 7 ? 6.369 -9.455 3.567 1.00 41.46 8 GLN B N 1
ATOM 1374 C CA . GLN B 1 7 ? 7.211 -10.251 4.451 1.00 38.58 8 GLN B CA 1
ATOM 1375 C C . GLN B 1 7 ? 7.375 -11.668 3.913 1.00 38.13 8 GLN B C 1
ATOM 1376 O O . GLN B 1 7 ? 8.466 -12.235 3.962 1.00 37.63 8 GLN B O 1
ATOM 1382 N N . THR B 1 8 ? 6.290 -12.243 3.405 1.00 36.86 9 THR B N 1
ATOM 1383 C CA . THR B 1 8 ? 6.348 -13.590 2.855 1.00 36.09 9 THR B CA 1
ATOM 1384 C C . THR B 1 8 ? 7.262 -13.603 1.637 1.00 35.46 9 THR B C 1
ATOM 1385 O O . THR B 1 8 ? 8.077 -14.509 1.470 1.00 34.15 9 THR B O 1
ATOM 1389 N N . THR B 1 9 ? 7.125 -12.586 0.793 1.00 33.93 10 THR B N 1
ATOM 1390 C CA . THR B 1 9 ? 7.937 -12.478 -0.412 1.00 32.88 10 THR B CA 1
ATOM 1391 C C . THR B 1 9 ? 9.391 -12.165 -0.082 1.00 32.15 10 THR B C 1
ATOM 1392 O O . THR B 1 9 ? 10.303 -12.697 -0.714 1.00 31.51 10 THR B O 1
ATOM 1396 N N . VAL B 1 10 ? 9.609 -11.302 0.905 1.00 31.67 11 VAL B N 1
ATOM 1397 C CA . VAL B 1 10 ? 10.966 -10.937 1.293 1.00 31.08 11 VAL B CA 1
ATOM 1398 C C . VAL B 1 10 ? 11.696 -12.131 1.900 1.00 30.48 11 VAL B C 1
ATOM 1399 O O . VAL B 1 10 ? 12.907 -12.276 1.732 1.00 28.88 11 VAL B O 1
ATOM 1403 N N . ASN B 1 11 ? 10.961 -12.986 2.608 1.00 30.93 12 ASN B N 1
ATOM 1404 C CA . ASN B 1 11 ? 11.567 -14.164 3.217 1.00 31.64 12 ASN B CA 1
ATOM 1405 C C . ASN B 1 11 ? 11.878 -15.176 2.124 1.00 31.62 12 ASN B C 1
ATOM 1406 O O . ASN B 1 11 ? 12.886 -15.878 2.184 1.00 33.55 12 ASN B O 1
ATOM 1411 N N . THR B 1 12 ? 11.005 -15.243 1.125 1.00 30.15 13 THR B N 1
ATOM 1412 C CA . THR B 1 12 ? 11.200 -16.155 0.007 1.00 29.39 13 THR B CA 1
ATOM 1413 C C . THR B 1 12 ? 12.421 -15.691 -0.773 1.00 27.34 13 THR B C 1
ATOM 1414 O O . THR B 1 12 ? 13.259 -16.495 -1.174 1.00 27.06 13 THR B O 1
ATOM 1418 N N . LEU B 1 13 ? 12.517 -14.382 -0.979 1.00 25.31 14 LEU B N 1
ATOM 1419 C CA . LEU B 1 13 ? 13.640 -13.806 -1.701 1.00 22.92 14 LEU B CA 1
ATOM 1420 C C . LEU B 1 13 ? 14.928 -14.061 -0.925 1.00 23.19 14 LEU B C 1
ATOM 1421 O O . LEU B 1 13 ? 15.929 -14.494 -1.493 1.00 21.70 14 LEU B O 1
ATOM 1426 N N . SER B 1 14 ? 14.884 -13.798 0.377 1.00 24.20 15 SER B N 1
ATOM 1427 C CA . SER B 1 14 ? 16.036 -13.983 1.252 1.00 25.93 15 SER B CA 1
ATOM 1428 C C . SER B 1 14 ? 16.556 -15.412 1.187 1.00 26.14 15 SER B C 1
ATOM 1429 O O . SER B 1 14 ? 17.762 -15.637 1.058 1.00 24.65 15 SER B O 1
ATOM 1432 N N . GLU B 1 15 ? 15.650 -16.380 1.265 1.00 26.56 16 GLU B N 1
ATOM 1433 C CA . GLU B 1 15 ? 16.051 -17.766 1.224 1.00 26.97 16 GLU B CA 1
ATOM 1434 C C . GLU B 1 15 ? 16.556 -18.175 -0.140 1.00 24.37 16 GLU B C 1
ATOM 1435 O O . GLU B 1 15 ? 17.447 -19.008 -0.228 1.00 23.35 16 GLU B O 1
ATOM 1441 N N . ARG B 1 16 ? 15.997 -17.611 -1.233 1.00 21.50 17 ARG B N 1
ATOM 1442 C CA . ARG B 1 16 ? 16.412 -17.916 -2.620 1.00 19.77 17 ARG B CA 1
ATOM 1443 C C . ARG B 1 16 ? 17.781 -17.298 -2.878 1.00 17.37 17 ARG B C 1
ATOM 1444 O O . ARG B 1 16 ? 18.572 -17.850 -3.646 1.00 18.16 17 ARG B O 1
ATOM 1452 N N . ILE B 1 17 ? 18.095 -16.122 -2.244 1.00 17.43 18 ILE B N 1
ATOM 1453 C CA . ILE B 1 17 ? 19.400 -15.494 -2.401 1.00 15.53 18 ILE B CA 1
ATOM 1454 C C . ILE B 1 17 ? 20.465 -16.348 -1.709 1.00 14.78 18 ILE B C 1
ATOM 1455 O O . ILE B 1 17 ? 21.527 -16.603 -2.274 1.00 14.20 18 ILE B O 1
ATOM 1460 N N . SER B 1 18 ? 20.177 -16.782 -0.487 1.00 17.13 19 SER B N 1
ATOM 1461 C CA . SER B 1 18 ? 21.127 -17.604 0.256 1.00 18.54 19 SER B CA 1
ATOM 1462 C C . SER B 1 18 ? 21.422 -18.895 -0.487 1.00 17.75 19 SER B C 1
ATOM 1463 O O . SER B 1 18 ? 22.579 -19.289 -0.626 1.00 18.97 19 SER B O 1
ATOM 1466 N N . SER B 1 19 ? 20.367 -19.545 -0.970 1.00 19.40 20 SER B N 1
ATOM 1467 C CA . SER B 1 19 ? 20.513 -20.800 -1.696 1.00 18.61 20 SER B CA 1
ATOM 1468 C C . SER B 1 19 ? 21.320 -20.616 -2.981 1.00 16.81 20 SER B C 1
ATOM 1469 O O . SER B 1 19 ? 22.185 -21.428 -3.303 1.00 17.55 20 SER B O 1
ATOM 1472 N N . LYS B 1 20 ? 21.048 -19.546 -3.723 1.00 14.84 21 LYS B N 1
ATOM 1473 C CA . LYS B 1 20 ? 21.787 -19.293 -4.952 1.00 14.48 21 LYS B CA 1
ATOM 1474 C C . LYS B 1 20 ? 23.261 -19.004 -4.678 1.00 13.13 21 LYS B C 1
ATOM 1475 O O . LYS B 1 20 ? 24.140 -19.429 -5.423 1.00 13.97 21 LYS B O 1
ATOM 1481 N N . LEU B 1 21 ? 23.540 -18.262 -3.607 1.00 14.34 22 LEU B N 1
ATOM 1482 C CA . LEU B 1 21 ? 24.927 -17.968 -3.276 1.00 14.43 22 LEU B CA 1
ATOM 1483 C C . LEU B 1 21 ? 25.672 -19.267 -2.977 1.00 13.73 22 LEU B C 1
ATOM 1484 O O . LEU B 1 21 ? 26.811 -19.457 -3.408 1.00 14.65 22 LEU B O 1
ATOM 1489 N N . GLU B 1 22 ? 25.016 -20.171 -2.262 1.00 15.15 23 GLU B 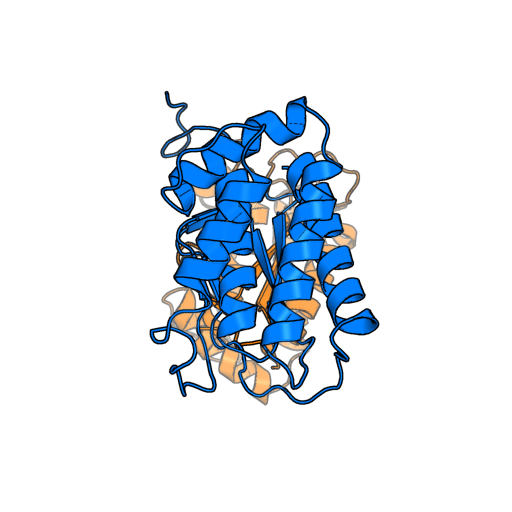N 1
ATOM 1490 C CA . GLU B 1 22 ? 25.640 -21.446 -1.933 1.00 17.65 23 GLU B CA 1
ATOM 1491 C C . GLU B 1 22 ? 25.811 -22.332 -3.166 1.00 16.40 23 GLU B C 1
ATOM 1492 O O . GLU B 1 22 ? 26.887 -22.872 -3.407 1.00 17.53 23 GLU B O 1
ATOM 1498 N N . GLN B 1 23 ? 24.746 -22.462 -3.948 1.00 15.73 24 GLN B N 1
ATOM 1499 C CA . GLN B 1 23 ? 24.758 -23.315 -5.133 1.00 15.57 24 GLN B CA 1
ATOM 1500 C C . GLN B 1 23 ? 25.494 -22.770 -6.350 1.00 15.55 24 GLN B C 1
ATOM 1501 O O . GLN B 1 23 ? 26.030 -23.533 -7.153 1.00 15.45 24 GLN B O 1
ATOM 1507 N N . GLU B 1 24 ? 25.529 -21.449 -6.489 1.00 16.40 25 GLU B N 1
ATOM 1508 C CA . GLU B 1 24 ? 26.160 -20.835 -7.647 1.00 16.52 25 GLU B CA 1
ATOM 1509 C C . GLU B 1 24 ? 27.436 -20.039 -7.398 1.00 16.25 25 GLU B C 1
ATOM 1510 O O . GLU B 1 24 ? 28.206 -19.806 -8.330 1.00 18.34 25 GLU B O 1
ATOM 1516 N N . ALA B 1 25 ? 27.660 -19.610 -6.156 1.00 16.07 26 ALA B N 1
ATOM 1517 C CA . ALA B 1 25 ? 28.861 -18.843 -5.838 1.00 16.85 26 ALA B CA 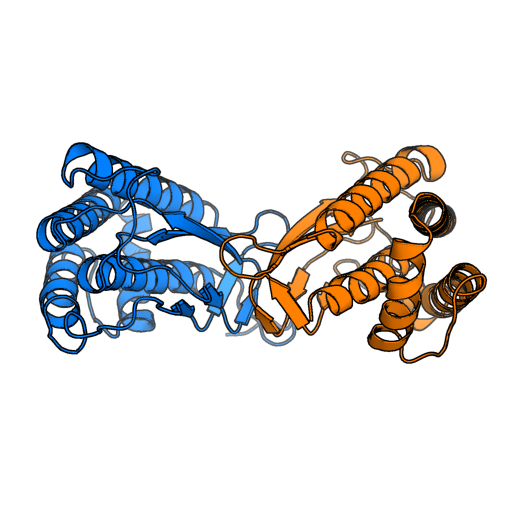1
ATOM 1518 C C . ALA B 1 25 ? 29.745 -19.539 -4.820 1.00 16.99 26 ALA B C 1
ATOM 1519 O O . ALA B 1 25 ? 30.724 -18.969 -4.341 1.00 17.08 26 ALA B O 1
ATOM 1521 N N . ASN B 1 26 ? 29.402 -20.776 -4.489 1.00 16.58 27 ASN B N 1
ATOM 1522 C CA . ASN B 1 26 ? 30.183 -21.538 -3.524 1.00 17.19 27 ASN B CA 1
ATOM 1523 C C . ASN B 1 26 ? 30.309 -20.790 -2.199 1.00 17.77 27 ASN B C 1
ATOM 1524 O O . ASN B 1 26 ? 31.387 -20.750 -1.598 1.00 20.26 27 ASN B O 1
ATOM 1529 N N . ALA B 1 27 ? 29.213 -20.194 -1.753 1.00 15.22 28 ALA B N 1
ATOM 1530 C CA . ALA B 1 27 ? 29.216 -19.463 -0.492 1.00 15.72 28 ALA B CA 1
ATOM 1531 C C . ALA B 1 27 ? 28.804 -20.379 0.657 1.00 16.25 28 ALA B C 1
ATOM 1532 O O . ALA B 1 27 ? 28.148 -21.405 0.445 1.00 18.19 28 ALA B O 1
ATOM 1534 N N . SER B 1 28 ? 29.208 -20.020 1.874 1.00 18.21 29 SER B N 1
ATOM 1535 C CA . SER B 1 28 ? 28.834 -20.789 3.054 1.00 18.13 29 SER B CA 1
ATOM 1536 C C . SER B 1 28 ? 29.053 -19.965 4.319 1.00 18.93 29 SER B C 1
ATOM 1537 O O . SER B 1 28 ? 29.821 -18.997 4.321 1.00 18.24 29 SER B O 1
ATOM 1540 N N . ALA B 1 29 ? 28.353 -20.354 5.378 1.00 18.27 30 ALA B N 1
ATOM 1541 C CA . ALA B 1 29 ? 28.445 -19.688 6.673 1.00 20.42 30 ALA B CA 1
ATOM 1542 C C . ALA B 1 29 ? 29.849 -19.833 7.253 1.00 22.20 30 ALA B C 1
ATOM 1543 O O . ALA B 1 29 ? 30.289 -19.009 8.055 1.00 23.46 30 ALA B O 1
ATOM 1545 N N . GLN B 1 30 ? 30.552 -20.883 6.842 1.00 22.45 31 GLN B N 1
ATOM 1546 C CA . GLN B 1 30 ? 31.899 -21.144 7.340 1.00 24.16 31 GLN B CA 1
ATOM 1547 C C . GLN B 1 30 ? 33.008 -20.423 6.580 1.00 24.47 31 GLN B C 1
ATOM 1548 O O . GLN B 1 30 ? 34.144 -20.358 7.049 1.00 26.35 31 GLN B O 1
ATOM 1554 N N . THR B 1 31 ? 32.685 -19.868 5.417 1.00 23.68 32 THR B N 1
ATOM 1555 C CA . THR B 1 31 ? 33.680 -19.184 4.602 1.00 23.68 32 THR B CA 1
ATOM 1556 C C . THR B 1 31 ? 34.082 -17.818 5.158 1.00 25.14 32 THR B C 1
ATOM 1557 O O . THR B 1 31 ? 33.232 -17.027 5.567 1.00 23.97 32 THR B O 1
ATOM 1561 N N . LYS B 1 32 ? 35.387 -17.524 5.193 1.00 27.84 33 LYS B N 1
ATOM 1562 C CA . LYS B 1 32 ? 35.885 -16.263 5.763 1.00 29.44 33 LYS B CA 1
ATOM 1563 C C . LYS B 1 32 ? 35.666 -15.106 4.787 1.00 28.89 33 LYS B C 1
ATOM 1564 O O . LYS B 1 32 ? 36.021 -15.182 3.606 1.00 30.31 33 LYS B O 1
ATOM 1570 N N . CYS B 1 33 ? 35.070 -14.022 5.312 1.00 27.21 34 CYS B N 1
ATOM 1571 C CA . CYS B 1 33 ? 34.618 -12.876 4.534 1.00 26.14 34 CYS B CA 1
ATOM 1572 C C . CYS B 1 33 ? 35.711 -11.850 4.283 1.00 25.81 34 CYS B C 1
ATOM 1573 O O . CYS B 1 33 ? 36.468 -11.501 5.191 1.00 27.27 34 CYS B O 1
ATOM 1576 N N . ASP B 1 34 ? 35.790 -11.368 3.048 1.00 24.23 35 ASP B N 1
ATOM 1577 C CA . ASP B 1 34 ? 36.771 -10.348 2.697 1.00 24.04 35 ASP B CA 1
ATOM 1578 C C . ASP B 1 34 ? 36.224 -9.048 3.274 1.00 23.46 35 ASP B C 1
ATOM 1579 O O . ASP B 1 34 ? 36.957 -8.246 3.854 1.00 24.84 35 ASP B O 1
ATOM 1584 N N . ILE B 1 35 ? 34.920 -8.855 3.107 1.00 21.27 36 ILE B N 1
ATOM 1585 C CA . ILE B 1 35 ? 34.236 -7.676 3.623 1.00 20.10 36 ILE B CA 1
ATOM 1586 C C . ILE B 1 35 ? 33.256 -8.111 4.701 1.00 19.01 36 ILE B C 1
ATOM 1587 O O . ILE B 1 35 ? 32.546 -9.108 4.546 1.00 16.43 36 ILE B O 1
ATOM 1592 N N . GLU B 1 36 ? 33.233 -7.373 5.805 1.00 16.79 37 GLU B N 1
ATOM 1593 C CA . GLU B 1 36 ? 32.317 -7.666 6.894 1.00 16.05 37 GLU B CA 1
ATOM 1594 C C . GLU B 1 36 ? 31.438 -6.445 7.127 1.00 14.07 37 GLU B C 1
ATOM 1595 O O . GLU B 1 36 ? 31.806 -5.321 6.758 1.00 14.87 37 GLU B O 1
ATOM 1601 N N . ILE B 1 37 ? 30.278 -6.672 7.726 1.00 14.38 38 ILE B N 1
ATOM 1602 C CA . ILE B 1 37 ? 29.337 -5.603 8.019 1.00 14.33 38 ILE B CA 1
ATOM 1603 C C . ILE B 1 37 ? 29.593 -5.041 9.418 1.00 15.78 38 ILE B C 1
ATOM 1604 O O . ILE B 1 37 ? 29.463 -5.751 10.422 1.00 17.70 38 ILE B O 1
ATOM 1609 N N . GLY B 1 38 ? 29.950 -3.761 9.477 1.00 14.34 39 GLY B N 1
ATOM 1610 C CA . GLY B 1 38 ? 30.207 -3.123 10.757 1.00 16.25 39 GLY B CA 1
ATOM 1611 C C . GLY B 1 38 ? 28.928 -2.653 11.418 1.00 16.21 39 GLY B C 1
ATOM 1612 O O . GLY B 1 38 ? 28.738 -2.809 12.623 1.00 18.72 39 GLY B O 1
ATOM 1613 N N . ASN B 1 39 ? 28.039 -2.071 10.621 1.00 16.74 40 ASN B N 1
ATOM 1614 C CA . ASN B 1 39 ? 26.776 -1.569 11.132 1.00 15.24 40 ASN B CA 1
ATOM 1615 C C . ASN B 1 39 ? 25.688 -1.809 10.100 1.00 12.95 40 ASN B C 1
ATOM 1616 O O . ASN B 1 39 ? 25.936 -1.729 8.892 1.00 13.73 40 ASN B O 1
ATOM 1621 N N . PHE B 1 40 ? 24.495 -2.113 10.588 1.00 12.94 41 PHE B N 1
ATOM 1622 C CA . PHE B 1 40 ? 23.334 -2.330 9.733 1.00 11.60 41 PHE B CA 1
ATOM 1623 C C . PHE B 1 40 ? 22.154 -1.739 10.487 1.00 12.97 41 PHE B C 1
ATOM 1624 O O . PHE B 1 40 ? 21.711 -2.265 11.504 1.00 12.99 41 PHE B O 1
ATOM 1632 N N . TYR B 1 41 ? 21.656 -0.611 10.005 1.00 11.57 42 TYR B N 1
ATOM 1633 C CA . TYR B 1 41 ? 20.536 0.012 10.675 1.00 12.51 42 TYR B CA 1
ATOM 1634 C C . TYR B 1 41 ? 19.711 0.883 9.746 1.00 11.53 42 TYR B C 1
ATOM 1635 O O . TYR B 1 41 ? 20.124 1.195 8.624 1.00 12.50 42 TYR B O 1
ATOM 1644 N N . ILE B 1 42 ? 18.548 1.253 10.246 1.00 12.31 43 ILE B N 1
ATOM 1645 C CA . ILE B 1 42 ? 17.608 2.105 9.564 1.00 14.00 43 ILE B CA 1
ATOM 1646 C C . ILE B 1 42 ? 17.568 3.430 10.314 1.00 13.86 43 ILE B C 1
ATOM 1647 O O . ILE B 1 42 ? 17.422 3.481 11.543 1.00 13.96 43 ILE B O 1
ATOM 1652 N N . ARG B 1 43 ? 17.698 4.517 9.548 1.00 15.06 44 ARG B N 1
ATOM 1653 C CA . ARG B 1 43 ? 17.697 5.831 10.189 1.00 17.14 44 ARG B CA 1
ATOM 1654 C C . ARG B 1 43 ? 16.371 6.140 10.869 1.00 16.53 44 ARG B C 1
ATOM 1655 O O . ARG B 1 43 ? 16.341 6.565 12.027 1.00 17.10 44 ARG B O 1
ATOM 1663 N N . GLN B 1 44 ? 15.279 5.965 10.133 1.00 15.79 45 GLN B N 1
ATOM 1664 C CA . GLN B 1 44 ? 13.951 6.167 10.692 1.00 16.49 45 GLN B CA 1
ATOM 1665 C C . GLN B 1 44 ? 13.336 4.778 10.749 1.00 15.23 45 GLN B C 1
ATOM 1666 O O . GLN B 1 44 ? 12.634 4.344 9.829 1.00 17.06 45 GLN B O 1
ATOM 1672 N N . ASN B 1 45 ? 13.636 4.077 11.836 1.00 13.88 46 ASN B N 1
ATOM 1673 C CA . ASN B 1 45 ? 13.166 2.716 12.036 1.00 13.65 46 ASN B CA 1
ATOM 1674 C C . ASN B 1 45 ? 11.868 2.726 12.808 1.00 14.88 46 ASN B C 1
ATOM 1675 O O . ASN B 1 45 ? 11.852 2.960 14.018 1.00 15.51 46 ASN B O 1
ATOM 1680 N N . HIS B 1 46 ? 10.774 2.483 12.098 1.00 16.60 47 HIS B N 1
ATOM 1681 C CA . HIS B 1 46 ? 9.466 2.451 12.721 1.00 19.51 47 HIS B CA 1
ATOM 1682 C C . HIS B 1 46 ? 8.876 1.045 12.676 1.00 18.88 47 HIS B C 1
ATOM 1683 O O . HIS B 1 46 ? 7.909 0.789 11.953 1.00 20.53 47 HIS B O 1
ATOM 1690 N N . GLY B 1 47 ? 9.476 0.133 13.434 1.00 20.02 48 GLY B N 1
ATOM 1691 C CA . GLY B 1 47 ? 8.964 -1.224 13.488 1.00 17.81 48 GLY B CA 1
ATOM 1692 C C . GLY B 1 47 ? 9.675 -2.272 12.661 1.00 18.11 48 GLY B C 1
ATOM 1693 O O . GLY B 1 47 ? 9.047 -3.217 12.192 1.00 18.56 48 GLY B O 1
ATOM 1694 N N . CYS B 1 48 ? 10.981 -2.126 12.480 1.00 17.20 49 CYS B N 1
ATOM 1695 C CA . CYS B 1 48 ? 11.736 -3.094 11.699 1.00 16.69 49 CYS B CA 1
ATOM 1696 C C . CYS B 1 48 ? 12.839 -3.745 12.515 1.00 15.39 49 CYS B C 1
ATOM 1697 O O . CYS B 1 48 ? 13.582 -3.063 13.222 1.00 15.64 49 CYS B O 1
ATOM 1700 N N . ASN B 1 49 ? 12.929 -5.070 12.431 1.00 13.24 50 ASN B N 1
ATOM 1701 C CA . ASN B 1 49 ? 13.958 -5.815 13.148 1.00 14.32 50 ASN B CA 1
ATOM 1702 C C . ASN B 1 49 ? 14.958 -6.346 12.139 1.00 14.11 50 ASN B C 1
ATOM 1703 O O . ASN B 1 49 ? 14.591 -6.966 11.135 1.00 14.96 50 ASN B O 1
ATOM 1708 N N . LEU B 1 50 ? 16.228 -6.093 12.426 1.00 12.81 51 LEU B N 1
ATOM 1709 C CA . LEU B 1 50 ? 17.318 -6.416 11.527 1.00 12.76 51 LEU B CA 1
ATOM 1710 C C . LEU B 1 50 ? 18.314 -7.458 11.975 1.00 13.12 51 LEU B C 1
ATOM 1711 O O . LEU B 1 50 ? 18.679 -7.533 13.148 1.00 13.28 51 LEU B O 1
ATOM 1716 N N . THR B 1 51 ? 18.767 -8.254 11.016 1.00 14.02 52 THR B N 1
ATOM 1717 C CA . THR B 1 51 ? 19.782 -9.256 11.282 1.00 14.37 52 THR B CA 1
ATOM 1718 C C . THR B 1 51 ? 20.715 -9.293 10.082 1.00 14.40 52 THR B C 1
ATOM 1719 O O . THR B 1 51 ? 20.366 -8.834 8.983 1.00 11.72 52 THR B O 1
ATOM 1723 N N . VAL B 1 52 ? 21.911 -9.820 10.305 1.00 13.81 53 VAL B N 1
ATOM 1724 C CA . VAL B 1 52 ? 22.910 -9.958 9.262 1.00 14.23 53 VAL B CA 1
ATOM 1725 C C . VAL B 1 52 ? 23.273 -11.430 9.208 1.00 13.95 53 VAL B C 1
ATOM 1726 O O . VAL B 1 52 ? 23.442 -12.075 10.245 1.00 17.61 53 VAL B O 1
ATOM 1730 N N . LYS B 1 53 ? 23.386 -11.954 7.995 1.00 13.94 54 LYS B N 1
ATOM 1731 C CA . LYS B 1 53 ? 23.745 -13.351 7.790 1.00 16.56 54 LYS B CA 1
ATOM 1732 C C . LYS B 1 53 ? 24.940 -13.378 6.850 1.00 16.37 54 LYS B C 1
ATOM 1733 O O . LYS B 1 53 ? 24.854 -12.902 5.722 1.00 15.84 54 LYS B O 1
ATOM 1739 N N . ASN B 1 54 ? 26.064 -13.913 7.314 1.00 14.66 55 ASN B N 1
ATOM 1740 C CA . ASN B 1 54 ? 27.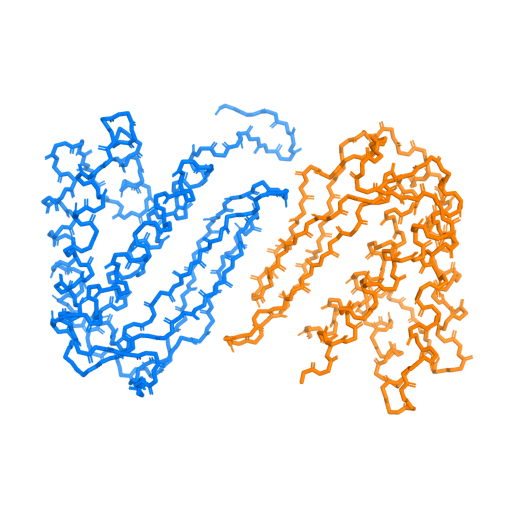248 -13.990 6.477 1.00 14.21 55 ASN B CA 1
ATOM 1741 C C . ASN B 1 54 ? 27.199 -15.231 5.597 1.00 16.72 55 ASN B C 1
ATOM 1742 O O . ASN B 1 54 ? 27.082 -16.352 6.095 1.00 17.45 55 ASN B O 1
ATOM 1747 N N . MET B 1 55 ? 27.255 -15.005 4.295 1.00 15.65 56 MET B N 1
ATOM 1748 C CA . MET B 1 55 ? 27.263 -16.020 3.243 1.00 18.09 56 MET B CA 1
ATOM 1749 C C . MET B 1 55 ? 28.318 -15.560 2.237 1.00 17.32 56 MET B C 1
ATOM 1750 O O . MET B 1 55 ? 28.036 -15.177 1.101 1.00 16.88 56 MET B O 1
ATOM 1755 N N . CYS B 1 56 ? 29.543 -15.612 2.718 1.00 16.72 57 CYS B N 1
ATOM 1756 C CA . CYS B 1 56 ? 30.642 -15.168 1.885 1.00 16.79 57 CYS B CA 1
ATOM 1757 C C . CYS B 1 56 ? 31.248 -16.192 0.944 1.00 15.03 57 CYS B C 1
ATOM 1758 O O . CYS B 1 56 ? 31.073 -17.401 1.120 1.00 16.40 57 CYS B O 1
ATOM 1761 N N . SER B 1 57 ? 31.944 -15.679 -0.066 1.00 15.05 58 SER B N 1
ATOM 1762 C CA . SER B 1 57 ? 32.608 -16.486 -1.080 1.00 16.79 58 SER B CA 1
ATOM 1763 C C . SER B 1 57 ? 33.693 -15.645 -1.757 1.00 19.68 58 SER B C 1
ATOM 1764 O O . SER B 1 57 ? 33.762 -14.425 -1.563 1.00 19.01 58 SER B O 1
ATOM 1767 N N . ALA B 1 58 ? 34.523 -16.287 -2.573 1.00 20.63 59 ALA B N 1
ATOM 1768 C CA . ALA B 1 58 ? 35.627 -15.598 -3.230 1.00 21.80 59 ALA B CA 1
ATOM 1769 C C . ALA B 1 58 ? 35.368 -14.866 -4.548 1.00 23.24 59 ALA B C 1
ATOM 1770 O O . ALA B 1 58 ? 36.058 -13.892 -4.849 1.00 23.36 59 ALA B O 1
ATOM 1772 N N . ASP B 1 59 ? 34.394 -15.319 -5.332 1.00 23.54 60 ASP B N 1
ATOM 1773 C CA . ASP B 1 59 ? 34.119 -14.700 -6.632 1.00 24.36 60 ASP B CA 1
ATOM 1774 C C . ASP B 1 59 ? 32.966 -13.699 -6.630 1.00 23.39 60 ASP B C 1
ATOM 1775 O O . ASP B 1 59 ? 31.796 -14.082 -6.599 1.00 21.22 60 ASP B O 1
ATOM 1780 N N . ALA B 1 60 ? 33.308 -12.415 -6.698 1.00 22.38 61 ALA B N 1
ATOM 1781 C CA . ALA B 1 60 ? 32.313 -11.347 -6.687 1.00 21.52 61 ALA B CA 1
ATOM 1782 C C . ALA B 1 60 ? 31.357 -11.388 -7.876 1.00 20.46 61 ALA B C 1
ATOM 1783 O O . ALA B 1 60 ? 30.171 -11.105 -7.728 1.00 20.17 61 ALA B O 1
ATOM 1785 N N . ASP B 1 61 ? 31.866 -11.740 -9.052 1.00 20.95 62 ASP B N 1
ATOM 1786 C CA . ASP B 1 61 ? 31.016 -11.798 -10.234 1.00 21.09 62 ASP B CA 1
ATOM 1787 C C . ASP B 1 61 ? 29.979 -12.908 -10.111 1.00 18.61 62 ASP B C 1
ATOM 1788 O O . ASP B 1 61 ? 28.821 -12.736 -10.504 1.00 17.87 62 ASP B O 1
ATOM 1793 N N . ALA B 1 62 ? 30.386 -14.048 -9.566 1.00 17.70 63 ALA B N 1
ATOM 1794 C CA . ALA B 1 62 ? 29.452 -15.154 -9.384 1.00 16.58 63 ALA B CA 1
ATOM 1795 C C . ALA B 1 62 ? 28.407 -14.741 -8.354 1.00 15.65 63 ALA B C 1
ATOM 1796 O O . ALA B 1 62 ? 27.253 -15.162 -8.417 1.00 16.92 63 ALA B O 1
ATOM 1798 N N . GLN B 1 63 ? 28.820 -13.920 -7.394 1.00 14.75 64 GLN B N 1
ATOM 1799 C CA . GLN B 1 63 ? 27.904 -13.450 -6.369 1.00 15.03 64 GLN B CA 1
ATOM 1800 C C . GLN B 1 63 ? 26.814 -12.595 -6.975 1.00 13.22 64 GLN B C 1
ATOM 1801 O O . GLN B 1 63 ? 25.640 -12.794 -6.689 1.00 14.16 64 GLN B O 1
ATOM 1807 N N . LEU B 1 64 ? 27.218 -11.645 -7.816 1.00 14.34 65 LEU B N 1
ATOM 1808 C CA . LEU B 1 64 ? 26.265 -10.752 -8.464 1.00 15.65 65 LEU B CA 1
ATOM 1809 C C . LEU B 1 64 ? 25.268 -11.562 -9.292 1.00 14.92 65 LEU B C 1
ATOM 1810 O O . LEU B 1 64 ? 24.058 -11.356 -9.184 1.00 16.36 65 LEU B O 1
ATOM 1815 N N . ASP B 1 65 ? 25.765 -12.514 -10.067 1.00 16.62 66 ASP B N 1
ATOM 1816 C CA . ASP B 1 65 ? 24.913 -13.364 -10.896 1.00 16.28 66 ASP B CA 1
ATOM 1817 C C . ASP B 1 65 ? 23.921 -14.120 -10.056 1.00 14.51 66 ASP B C 1
ATOM 1818 O O . ASP B 1 65 ? 22.759 -14.257 -10.413 1.00 15.58 66 ASP B O 1
ATOM 1823 N N . ALA B 1 66 ? 24.381 -14.627 -8.931 1.00 13.98 67 ALA B N 1
ATOM 1824 C CA . ALA B 1 66 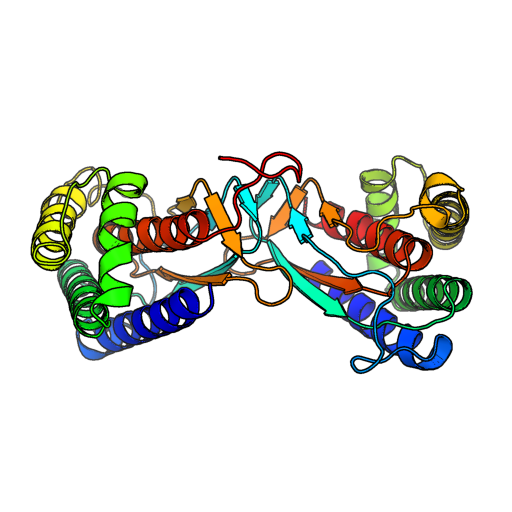? 23.517 -15.407 -8.063 1.00 13.90 67 ALA B CA 1
ATOM 1825 C C . ALA B 1 66 ? 22.399 -14.563 -7.469 1.00 13.11 67 ALA B C 1
ATOM 1826 O O . ALA B 1 66 ? 21.257 -15.003 -7.387 1.00 14.44 67 ALA B O 1
ATOM 1828 N N . VAL B 1 67 ? 22.723 -13.344 -7.045 1.00 13.94 68 VAL B N 1
ATOM 1829 C CA . VAL B 1 67 ? 21.710 -12.487 -6.458 1.00 14.46 68 VAL B CA 1
ATOM 1830 C C . VAL B 1 67 ? 20.669 -12.107 -7.506 1.00 13.38 68 VAL B C 1
ATOM 1831 O O . VAL B 1 67 ? 19.474 -12.120 -7.227 1.00 14.16 68 VAL B O 1
ATOM 1835 N N . LEU B 1 68 ? 21.124 -11.778 -8.710 1.00 14.94 69 LEU B N 1
ATOM 1836 C CA . LEU B 1 68 ? 20.199 -11.421 -9.785 1.00 14.83 69 LEU B CA 1
ATOM 1837 C C . LEU B 1 68 ? 19.337 -12.625 -10.168 1.00 16.02 69 LEU B C 1
ATOM 1838 O O . LEU B 1 68 ? 18.147 -12.478 -10.468 1.00 16.32 69 LEU B O 1
ATOM 1843 N N . SER B 1 69 ? 19.935 -13.816 -10.153 1.00 15.33 70 SER B N 1
ATOM 1844 C CA . SER B 1 69 ? 19.196 -15.039 -10.459 1.00 16.40 70 SER B CA 1
ATOM 1845 C C . SER B 1 69 ? 18.078 -15.227 -9.435 1.00 15.70 70 SER B C 1
ATOM 1846 O O . SER B 1 69 ? 16.939 -15.532 -9.787 1.00 15.72 70 SER B O 1
ATOM 1849 N N . ALA B 1 70 ? 18.397 -15.042 -8.156 1.00 15.14 71 ALA B N 1
ATOM 1850 C CA . ALA B 1 70 ? 17.395 -15.195 -7.110 1.00 13.58 71 ALA B CA 1
ATOM 1851 C C . ALA B 1 70 ? 16.268 -14.180 -7.267 1.00 14.01 71 ALA B C 1
ATOM 1852 O O . ALA B 1 70 ? 15.101 -14.498 -7.059 1.00 14.70 71 ALA B O 1
ATOM 1854 N N . ALA B 1 71 ? 16.618 -12.955 -7.642 1.00 13.74 72 ALA B N 1
ATOM 1855 C CA . ALA B 1 71 ? 15.606 -11.918 -7.814 1.00 15.48 72 ALA B CA 1
ATOM 1856 C C . ALA B 1 71 ? 14.675 -12.254 -8.976 1.00 14.15 72 ALA B C 1
ATOM 1857 O O . ALA B 1 71 ? 13.455 -12.173 -8.845 1.00 15.59 72 ALA B O 1
ATOM 1859 N N . THR B 1 72 ? 15.259 -12.646 -10.101 1.00 15.61 73 THR B N 1
ATOM 1860 C CA . THR B 1 72 ? 14.476 -12.981 -11.287 1.00 16.55 73 THR B CA 1
ATOM 1861 C C . THR B 1 72 ? 13.544 -14.167 -11.067 1.00 17.30 73 THR B C 1
ATOM 1862 O O . THR B 1 72 ? 12.381 -14.131 -11.477 1.00 16.12 73 THR B O 1
ATOM 1866 N N . GLU B 1 73 ? 14.041 -15.218 -10.422 1.00 15.40 74 GLU B N 1
ATOM 1867 C CA . GLU B 1 73 ? 13.208 -16.388 -10.168 1.00 17.27 74 GLU B CA 1
ATOM 1868 C C . GLU B 1 73 ? 12.100 -16.044 -9.187 1.00 17.25 74 GLU B C 1
ATOM 1869 O O . GLU B 1 73 ? 10.976 -16.540 -9.299 1.00 18.47 74 GLU B O 1
ATOM 1875 N N . THR B 1 74 ? 12.410 -15.191 -8.218 1.00 17.15 75 THR B N 1
ATOM 1876 C CA . THR B 1 74 ? 11.412 -14.800 -7.238 1.00 17.28 75 THR B CA 1
ATOM 1877 C C . THR B 1 74 ? 10.304 -14.000 -7.918 1.00 17.14 75 THR B C 1
ATOM 1878 O O . THR B 1 74 ? 9.122 -14.207 -7.644 1.00 18.20 75 THR B O 1
ATOM 1882 N N . TYR B 1 75 ? 10.683 -13.096 -8.812 1.00 17.05 76 TYR B N 1
ATOM 1883 C CA . TYR B 1 75 ? 9.685 -12.307 -9.525 1.00 18.13 76 TYR B CA 1
ATOM 1884 C C . TYR B 1 75 ? 8.812 -13.229 -10.379 1.00 19.40 76 TYR B C 1
ATOM 1885 O O . TYR B 1 75 ? 7.588 -13.109 -10.393 1.00 20.10 76 TYR B O 1
ATOM 1894 N N . SER B 1 76 ? 9.449 -14.151 -11.091 1.00 19.00 77 SER B N 1
ATOM 1895 C CA . SER B 1 76 ? 8.730 -15.086 -11.948 1.00 20.81 77 SER B CA 1
ATOM 1896 C C . SER B 1 76 ? 7.719 -15.910 -11.149 1.00 21.99 77 SER B C 1
ATOM 1897 O O . SER B 1 76 ? 6.637 -16.232 -11.644 1.00 23.77 77 SER B O 1
ATOM 1900 N N . GLY B 1 77 ? 8.077 -16.240 -9.910 1.00 23.13 78 GLY B N 1
ATOM 1901 C CA . GLY B 1 77 ? 7.208 -17.033 -9.057 1.00 24.72 78 GLY B CA 1
ATOM 1902 C C . GLY B 1 77 ? 6.022 -16.287 -8.476 1.00 26.48 78 GLY B C 1
ATOM 1903 O O . GLY B 1 77 ? 5.156 -16.889 -7.833 1.00 28.83 78 GLY B O 1
ATOM 1904 N N . LEU B 1 78 ? 5.982 -14.977 -8.686 1.00 26.93 79 LEU B N 1
ATOM 1905 C CA . LEU B 1 78 ? 4.881 -14.164 -8.187 1.00 27.83 79 LEU B CA 1
ATOM 1906 C C . LEU B 1 78 ? 3.667 -14.349 -9.087 1.00 29.29 79 LEU B C 1
ATOM 1907 O O . LEU B 1 78 ? 3.752 -14.984 -10.138 1.00 29.90 79 LEU B O 1
ATOM 1912 N N . THR B 1 79 ? 2.538 -13.790 -8.665 1.00 31.31 80 THR B N 1
ATOM 1913 C CA . THR B 1 79 ? 1.306 -13.867 -9.441 1.00 32.29 80 THR B CA 1
ATOM 1914 C C . THR B 1 79 ? 1.131 -12.545 -10.186 1.00 33.12 80 THR B C 1
ATOM 1915 O O . THR B 1 79 ? 1.759 -11.544 -9.842 1.00 32.09 80 THR B O 1
ATOM 1919 N N . PRO B 1 80 ? 0.287 -12.526 -11.232 1.00 34.17 81 PRO B N 1
ATOM 1920 C CA . PRO B 1 80 ? 0.075 -11.288 -11.986 1.00 34.96 81 PRO B CA 1
ATOM 1921 C C . PRO B 1 80 ? -0.228 -10.109 -11.069 1.00 35.10 81 PRO B C 1
ATOM 1922 O O . PRO B 1 80 ? 0.322 -9.019 -11.234 1.00 33.98 81 PRO B O 1
ATOM 1926 N N . GLU B 1 81 ? -1.124 -10.392 -10.131 1.00 36.70 82 GLU B N 1
ATOM 1927 C CA . GLU B 1 81 ? -1.516 -9.433 -9.158 1.00 38.17 82 GLU B CA 1
ATOM 1928 C C . GLU B 1 81 ? -0.261 -8.877 -8.493 1.00 36.74 82 GLU B C 1
ATOM 1929 O O . GLU B 1 81 ? -0.003 -7.660 -8.552 1.00 36.22 82 GLU B O 1
ATOM 1935 N N . GLN B 1 82 ? 0.522 -9.767 -7.873 1.00 35.02 83 GLN B N 1
ATOM 1936 C CA . GLN B 1 82 ? 1.713 -9.433 -7.102 1.00 33.75 83 GLN B CA 1
ATOM 1937 C C . GLN B 1 82 ? 2.723 -8.660 -7.945 1.00 32.56 83 GLN B C 1
ATOM 1938 O O . GLN B 1 82 ? 3.293 -7.671 -7.490 1.00 31.35 83 GLN B O 1
ATOM 1944 N N . LYS B 1 83 ? 2.887 -9.005 -9.234 1.00 33.48 84 LYS B N 1
ATOM 1945 C CA . LYS B 1 83 ? 3.824 -8.329 -10.197 1.00 34.29 84 LYS B CA 1
ATOM 1946 C C . LYS B 1 83 ? 3.528 -6.836 -10.575 1.00 34.91 84 LYS B C 1
ATOM 1947 O O . LYS B 1 83 ? 4.426 -6.179 -11.119 1.00 36.73 84 LYS B O 1
ATOM 1953 N N . ALA B 1 84 ? 2.331 -6.272 -10.249 1.00 35.64 85 ALA B N 1
ATOM 1954 C CA . ALA B 1 84 ? 1.995 -4.874 -10.569 1.00 35.95 85 ALA B CA 1
ATOM 1955 C C . ALA B 1 84 ? 2.397 -3.866 -9.470 1.00 37.55 85 ALA B C 1
ATOM 1956 O O . ALA B 1 84 ? 2.546 -2.658 -9.706 1.00 37.22 85 ALA B O 1
ATOM 1958 N N . TYR B 1 85 ? 2.539 -4.415 -8.276 1.00 38.25 86 TYR B N 1
ATOM 1959 C CA . TYR B 1 85 ? 2.909 -3.606 -7.147 1.00 39.64 86 TYR B CA 1
ATOM 1960 C C . TYR B 1 85 ? 4.407 -3.283 -7.249 1.00 37.47 86 TYR B C 1
ATOM 1961 O O . TYR B 1 85 ? 4.879 -2.238 -6.816 1.00 37.74 86 TYR B O 1
ATOM 1970 N N . VAL B 1 86 ? 5.108 -4.238 -7.850 1.00 36.29 87 VAL B N 1
ATOM 1971 C CA . VAL B 1 86 ? 6.546 -4.246 -8.030 1.00 34.45 87 VAL B CA 1
ATOM 1972 C C . VAL B 1 86 ? 7.064 -3.036 -8.749 1.00 33.29 87 VAL B C 1
ATOM 1973 O O . VAL B 1 86 ? 7.973 -2.332 -8.289 1.00 33.37 87 VAL B O 1
ATOM 1977 N N . PRO B 1 87 ? 6.460 -2.840 -9.889 1.00 34.66 88 PRO B N 1
ATOM 1978 C CA . PRO B 1 87 ? 6.775 -1.631 -10.709 1.00 34.95 88 PRO B CA 1
ATOM 1979 C C . PRO B 1 87 ? 6.676 -0.398 -9.865 1.00 34.95 88 PRO B C 1
ATOM 1980 O O . PRO B 1 87 ? 7.629 0.365 -9.721 1.00 35.63 88 PRO B O 1
ATOM 1984 N N . ALA B 1 88 ? 5.493 -0.234 -9.291 1.00 36.11 89 ALA B N 1
ATOM 1985 C CA . ALA B 1 88 ? 5.286 0.894 -8.393 1.00 36.76 89 ALA B CA 1
ATOM 1986 C C . ALA B 1 88 ? 6.404 0.928 -7.355 1.00 37.58 89 ALA B C 1
ATOM 1987 O O . ALA B 1 88 ? 6.925 1.991 -7.023 1.00 37.13 89 ALA B O 1
ATOM 1989 N N . MET B 1 89 ? 6.767 -0.248 -6.850 1.00 37.98 90 MET B N 1
ATOM 1990 C CA . MET B 1 89 ? 7.829 -0.371 -5.855 1.00 38.35 90 MET B CA 1
ATOM 1991 C C . MET B 1 89 ? 9.176 0.066 -6.424 1.00 38.66 90 MET B C 1
ATOM 1992 O O . MET B 1 89 ? 9.931 0.788 -5.777 1.00 36.59 90 MET B O 1
ATOM 1997 N N . PHE B 1 90 ? 9.468 -0.389 -7.637 1.00 39.13 91 PHE B N 1
ATOM 1998 C CA . PHE B 1 90 ? 10.723 -0.070 -8.308 1.00 40.30 91 PHE B CA 1
ATOM 1999 C C . PHE B 1 90 ? 10.933 1.437 -8.416 1.00 40.24 91 PHE B C 1
ATOM 2000 O O . PHE B 1 90 ? 11.963 1.965 -8.000 1.00 40.20 91 PHE B O 1
ATOM 2008 N N . THR B 1 91 ? 9.944 2.119 -8.979 1.00 41.64 92 THR B N 1
ATOM 2009 C CA . THR B 1 91 ? 10.006 3.563 -9.165 1.00 42.75 92 THR B CA 1
ATOM 2010 C C . THR B 1 91 ? 10.124 4.320 -7.848 1.00 42.87 92 THR B C 1
ATOM 2011 O O . THR B 1 91 ? 10.887 5.279 -7.740 1.00 43.10 92 THR B O 1
ATOM 2015 N N . ALA B 1 92 ? 9.367 3.884 -6.848 1.00 43.35 93 ALA B N 1
ATOM 2016 C CA . ALA B 1 92 ? 9.379 4.531 -5.544 1.00 44.05 93 ALA B CA 1
ATOM 2017 C C . ALA B 1 92 ? 10.714 4.413 -4.815 1.00 44.58 93 ALA B C 1
ATOM 2018 O O . ALA B 1 92 ? 11.040 5.251 -3.977 1.00 44.92 93 ALA B O 1
ATOM 2020 N N . ALA B 1 93 ? 11.490 3.382 -5.137 1.00 45.02 94 ALA B N 1
ATOM 2021 C CA . ALA B 1 93 ? 12.770 3.163 -4.468 1.00 45.77 94 ALA B CA 1
ATOM 2022 C C . ALA B 1 93 ? 14.015 3.624 -5.223 1.00 46.30 94 ALA B C 1
ATOM 2023 O O . ALA B 1 93 ? 14.922 4.204 -4.628 1.00 46.42 94 ALA B O 1
ATOM 2025 N N . LEU B 1 94 ? 14.069 3.419 -6.579 1.00 47.27 95 LEU B N 1
ATOM 2026 C CA . LEU B 1 94 ? 15.263 3.719 -7.425 1.00 48.18 95 LEU B CA 1
ATOM 2027 C C . LEU B 1 94 ? 15.297 4.984 -8.339 1.00 48.71 95 LEU B C 1
ATOM 2028 O O . LEU B 1 94 ? 16.301 5.234 -9.021 1.00 48.43 95 LEU B O 1
ATOM 2033 N N . ASN B 1 95 ? 14.145 5.708 -8.274 1.00 49.49 96 ASN B N 1
ATOM 2034 C CA . ASN B 1 95 ? 13.847 6.929 -8.999 1.00 50.19 96 ASN B CA 1
ATOM 2035 C C . ASN B 1 95 ? 13.906 6.635 -10.481 1.00 49.91 96 ASN B C 1
ATOM 2036 O O . ASN B 1 95 ? 14.590 7.330 -11.225 1.00 50.00 96 ASN B O 1
ATOM 2041 N N . ILE B 1 96 ? 13.222 5.613 -10.905 1.00 49.02 97 ILE B N 1
ATOM 2042 C CA . ILE B 1 96 ? 13.281 5.294 -12.360 1.00 48.67 97 ILE B CA 1
ATOM 2043 C C . ILE B 1 96 ? 11.959 4.605 -12.744 1.00 48.85 97 ILE B C 1
ATOM 2044 O O . ILE B 1 96 ? 11.427 3.809 -11.977 1.00 48.50 97 ILE B O 1
ATOM 2049 N N . GLN B 1 97 ? 11.484 4.968 -13.914 1.00 48.75 98 GLN B N 1
ATOM 2050 C CA . GLN B 1 97 ? 10.266 4.412 -14.444 1.00 48.46 98 GLN B CA 1
ATOM 2051 C C . GLN B 1 97 ? 10.495 2.983 -14.879 1.00 47.42 98 GLN B C 1
ATOM 2052 O O . GLN B 1 97 ? 11.587 2.579 -15.277 1.00 46.94 98 GLN B O 1
ATOM 2058 N N . THR B 1 98 ? 9.431 2.243 -14.804 1.00 45.83 99 THR B N 1
ATOM 2059 C CA . THR B 1 98 ? 9.420 0.888 -15.189 1.00 44.80 99 THR B CA 1
ATOM 2060 C C . THR B 1 98 ? 7.953 0.498 -15.242 1.00 44.80 99 THR B C 1
ATOM 2061 O O . THR B 1 98 ? 7.074 1.224 -14.750 1.00 44.78 99 THR B O 1
ATOM 2065 N N . SER B 1 99 ? 7.679 -0.669 -15.837 1.00 44.40 100 SER B N 1
ATOM 2066 C CA . SER B 1 99 ? 6.329 -1.227 -15.957 1.00 44.67 100 SER B CA 1
ATOM 2067 C C . SER B 1 99 ? 6.471 -2.756 -15.955 1.00 44.36 100 SER B C 1
ATOM 2068 O O . SER B 1 99 ? 7.604 -3.232 -16.087 1.00 44.30 100 SER B O 1
ATOM 2071 N N . VAL B 1 100 ? 5.398 -3.539 -15.808 1.00 43.95 101 VAL B N 1
ATOM 2072 C CA . VAL B 1 100 ? 5.662 -4.982 -15.824 1.00 44.17 101 VAL B CA 1
ATOM 2073 C C . VAL B 1 100 ? 6.315 -5.369 -17.165 1.00 44.08 101 VAL B C 1
ATOM 2074 O O . VAL B 1 100 ? 6.614 -4.513 -17.992 1.00 44.68 101 VAL B O 1
ATOM 2078 N N . ASN B 1 101 ? 6.542 -6.664 -17.372 1.00 42.59 102 ASN B N 1
ATOM 2079 C CA . ASN B 1 101 ? 7.193 -7.312 -18.527 1.00 40.35 102 ASN B CA 1
ATOM 2080 C C . ASN B 1 101 ? 8.597 -6.709 -18.843 1.00 38.53 102 ASN B C 1
ATOM 2081 O O . ASN B 1 101 ? 9.299 -7.191 -19.723 1.00 37.57 102 ASN B O 1
ATOM 2086 N N . THR B 1 102 ? 8.987 -5.635 -18.122 1.00 35.47 103 THR B N 1
ATOM 2087 C CA . THR B 1 102 ? 10.295 -4.983 -18.259 1.00 32.69 103 THR B CA 1
ATOM 2088 C C . THR B 1 102 ? 11.022 -4.714 -16.918 1.00 30.74 103 THR B C 1
ATOM 2089 O O . THR B 1 102 ? 12.218 -4.497 -16.933 1.00 29.85 103 THR B O 1
ATOM 2093 N N . VAL B 1 103 ? 10.344 -4.714 -15.777 1.00 28.48 104 VAL B N 1
ATOM 2094 C CA . VAL B 1 103 ? 11.031 -4.390 -14.494 1.00 26.89 104 VAL B CA 1
ATOM 2095 C C . VAL B 1 103 ? 12.217 -5.265 -14.172 1.00 25.15 104 VAL B C 1
ATOM 2096 O O . VAL B 1 103 ? 13.167 -4.805 -13.516 1.00 24.26 104 VAL B O 1
ATOM 2100 N N . VAL B 1 104 ? 12.203 -6.522 -14.622 1.00 23.73 105 VAL B N 1
ATOM 2101 C CA . VAL B 1 104 ? 13.358 -7.382 -14.388 1.00 24.00 105 VAL B CA 1
ATOM 2102 C C . VAL B 1 104 ? 14.544 -6.870 -15.192 1.00 23.55 105 VAL B C 1
ATOM 2103 O O . VAL B 1 104 ? 15.651 -6.724 -14.669 1.00 22.31 105 VAL B O 1
ATOM 2107 N N . ARG B 1 105 ? 14.309 -6.606 -16.472 1.00 22.99 106 ARG B N 1
ATOM 2108 C CA . ARG B 1 105 ? 15.347 -6.087 -17.349 1.00 22.67 106 ARG B CA 1
ATOM 2109 C C . ARG B 1 105 ? 15.864 -4.768 -16.783 1.00 21.33 106 ARG B C 1
ATOM 2110 O O . ARG B 1 105 ? 17.072 -4.533 -16.728 1.00 19.95 106 ARG B O 1
ATOM 2118 N N . ASP B 1 106 ? 14.941 -3.913 -16.353 1.00 21.37 107 ASP B N 1
ATOM 2119 C CA . ASP B 1 106 ? 15.309 -2.616 -15.807 1.00 22.43 107 ASP B CA 1
ATOM 2120 C C . ASP B 1 106 ? 16.082 -2.727 -14.493 1.00 21.51 107 ASP B C 1
ATOM 2121 O O . ASP B 1 106 ? 17.011 -1.958 -14.250 1.00 21.51 107 ASP B O 1
ATOM 2126 N N . PHE B 1 107 ? 15.707 -3.683 -13.650 1.00 21.18 108 PHE B N 1
ATOM 2127 C CA . PHE B 1 107 ? 16.404 -3.857 -12.380 1.00 21.10 108 PHE B CA 1
ATOM 2128 C C . PHE B 1 107 ? 17.794 -4.423 -12.625 1.00 21.21 108 PHE B C 1
ATOM 2129 O O . PHE B 1 107 ? 18.758 -4.032 -11.972 1.00 20.53 108 PHE B O 1
ATOM 2137 N N . GLU B 1 108 ? 17.902 -5.354 -13.566 1.00 21.27 109 GLU B N 1
ATOM 2138 C CA . GLU B 1 108 ? 19.199 -5.936 -13.864 1.00 23.10 109 GLU B CA 1
ATOM 2139 C C . GLU B 1 108 ? 20.145 -4.887 -14.431 1.00 21.87 109 GLU B C 1
ATOM 2140 O O . GLU B 1 108 ? 21.336 -4.902 -14.132 1.00 20.55 109 GLU B O 1
ATOM 2146 N N . ASN B 1 109 ? 19.621 -3.968 -15.239 1.00 21.51 110 ASN B N 1
ATOM 2147 C CA . ASN B 1 109 ? 20.469 -2.925 -15.803 1.00 21.62 110 ASN B CA 1
ATOM 2148 C C . ASN B 1 109 ? 20.949 -1.978 -14.711 1.00 20.79 110 ASN B C 1
ATOM 2149 O O . ASN B 1 109 ? 22.102 -1.565 -14.711 1.00 19.96 110 ASN B O 1
ATOM 2154 N N . TYR B 1 110 ? 20.064 -1.635 -13.782 1.00 19.63 111 TYR B N 1
ATOM 2155 C CA . TYR B 1 110 ? 20.439 -0.750 -12.686 1.00 20.12 111 TYR B CA 1
ATOM 2156 C C . TYR B 1 110 ? 21.529 -1.407 -11.844 1.00 18.98 111 TYR B C 1
ATOM 2157 O O . TYR B 1 110 ? 22.544 -0.786 -11.525 1.00 19.30 111 TYR B O 1
ATOM 2166 N N . VAL B 1 111 ? 21.311 -2.667 -11.478 1.00 19.44 112 VAL B N 1
ATOM 2167 C CA . VAL B 1 111 ? 22.277 -3.385 -10.654 1.00 19.70 112 VAL B CA 1
ATOM 2168 C C . VAL B 1 111 ? 23.616 -3.589 -11.347 1.00 20.32 112 VAL B C 1
ATOM 2169 O O . VAL B 1 111 ? 24.663 -3.378 -10.750 1.00 20.47 112 VAL B O 1
ATOM 2173 N N . LYS B 1 112 ? 23.594 -3.992 -12.611 1.00 21.55 113 LYS B N 1
ATOM 2174 C CA . LYS B 1 112 ? 24.846 -4.200 -13.328 1.00 23.21 113 LYS B CA 1
ATOM 2175 C C . LYS B 1 112 ? 25.640 -2.903 -13.466 1.00 24.71 113 LYS B C 1
ATOM 2176 O O . LYS B 1 112 ? 26.848 -2.882 -13.245 1.00 24.10 113 LYS B O 1
ATOM 2182 N N . GLN B 1 113 ? 2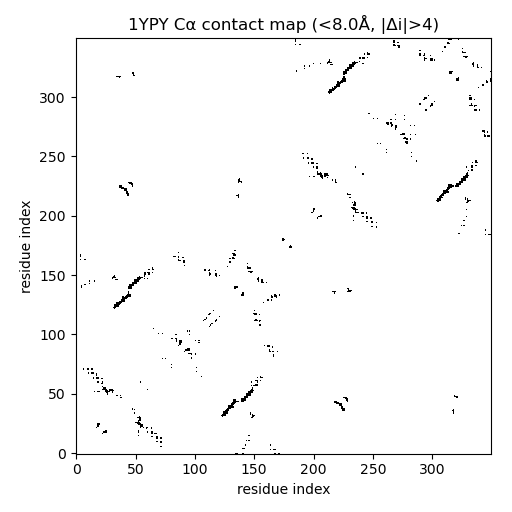4.956 -1.818 -13.815 1.00 25.72 114 GLN B N 1
ATOM 2183 C CA . GLN B 1 113 ? 25.615 -0.525 -13.976 1.00 26.75 114 GLN B CA 1
ATOM 2184 C C . GLN B 1 113 ? 26.124 0.033 -12.647 1.00 26.03 114 GLN B C 1
ATOM 2185 O O . GLN B 1 113 ? 27.259 0.504 -12.554 1.00 26.16 114 GLN B O 1
ATOM 2191 N N . THR B 1 114 ? 25.286 -0.030 -11.619 1.00 23.75 115 THR B N 1
ATOM 2192 C CA . THR B 1 114 ? 25.653 0.488 -10.306 1.00 22.19 115 THR B CA 1
ATOM 2193 C C . THR B 1 114 ? 26.712 -0.347 -9.602 1.00 21.81 115 THR B C 1
ATOM 2194 O O . THR B 1 114 ? 27.732 0.165 -9.145 1.00 21.96 115 THR B O 1
ATOM 2198 N N . CYS B 1 115 ? 26.476 -1.647 -9.530 1.00 20.17 116 CYS B N 1
ATOM 2199 C CA . CYS B 1 115 ? 27.393 -2.514 -8.821 1.00 21.00 116 CYS B CA 1
ATOM 2200 C C . CYS B 1 115 ? 28.720 -2.835 -9.508 1.00 21.17 116 CYS B C 1
ATOM 2201 O O . CYS B 1 115 ? 29.630 -3.379 -8.881 1.00 22.18 116 CYS B O 1
ATOM 2204 N N . ASN B 1 116 ? 28.841 -2.494 -10.789 1.00 23.00 117 ASN B N 1
ATOM 2205 C CA . ASN B 1 116 ? 30.091 -2.719 -11.507 1.00 23.44 117 ASN B CA 1
ATOM 2206 C C . ASN B 1 116 ? 30.886 -1.420 -11.608 1.00 23.74 117 ASN B C 1
ATOM 2207 O O . ASN B 1 116 ? 31.996 -1.404 -12.141 1.00 24.89 117 ASN B O 1
ATOM 2212 N N . SER B 1 117 ? 30.319 -0.334 -11.087 1.00 24.05 118 SER B N 1
ATOM 2213 C CA . SER B 1 117 ? 30.985 0.967 -11.127 1.00 24.86 118 SER B CA 1
ATOM 2214 C C . SER B 1 117 ? 32.240 0.966 -10.260 1.00 24.90 118 SER B C 1
ATOM 2215 O O . SER B 1 117 ? 32.344 0.199 -9.299 1.00 23.71 118 SER B O 1
ATOM 2218 N N . SER B 1 118 ? 33.185 1.838 -10.598 1.00 26.86 119 SER B N 1
ATOM 2219 C CA . SER B 1 118 ? 34.440 1.942 -9.863 1.00 28.05 119 SER B CA 1
ATOM 2220 C C . SER B 1 118 ? 34.229 2.277 -8.388 1.00 27.45 119 SER B C 1
ATOM 2221 O O . SER B 1 118 ? 34.921 1.744 -7.522 1.00 27.73 119 SER B O 1
ATOM 2224 N N . ALA B 1 119 ? 33.275 3.157 -8.106 1.00 26.98 120 ALA B N 1
ATOM 2225 C CA . ALA B 1 119 ? 32.981 3.556 -6.734 1.00 26.60 120 ALA B CA 1
ATOM 2226 C C . ALA B 1 119 ? 32.700 2.344 -5.856 1.00 26.05 120 ALA B C 1
ATOM 2227 O O . ALA B 1 119 ? 33.119 2.288 -4.700 1.00 27.15 120 ALA B O 1
ATOM 2229 N N . VAL B 1 120 ? 31.987 1.371 -6.411 1.00 24.29 121 VAL B N 1
ATOM 2230 C CA . VAL B 1 120 ? 31.649 0.164 -5.670 1.00 22.87 121 VAL B CA 1
ATOM 2231 C C . VAL B 1 120 ? 32.784 -0.858 -5.685 1.00 23.40 121 VAL B C 1
ATOM 2232 O O . VAL B 1 120 ? 33.285 -1.252 -4.633 1.00 23.00 121 VAL B O 1
ATOM 2236 N N . VAL B 1 121 ? 33.208 -1.268 -6.876 1.00 24.02 122 VAL B N 1
ATOM 2237 C CA . VAL B 1 121 ? 34.261 -2.269 -6.999 1.00 24.34 122 VAL B CA 1
ATOM 2238 C C . VAL B 1 121 ? 35.619 -1.893 -6.405 1.00 26.22 122 VAL B C 1
ATOM 2239 O O . VAL B 1 121 ? 36.325 -2.755 -5.882 1.00 26.85 122 VAL B O 1
ATOM 2243 N N . ASP B 1 122 ? 35.989 -0.620 -6.472 1.00 26.73 123 ASP B N 1
ATOM 2244 C CA . ASP B 1 122 ? 37.280 -0.209 -5.937 1.00 27.59 123 ASP B CA 1
ATOM 2245 C C . ASP B 1 122 ? 37.242 0.206 -4.472 1.00 27.08 123 ASP B C 1
ATOM 2246 O O . ASP B 1 122 ? 38.234 0.704 -3.943 1.00 27.88 123 ASP B O 1
ATOM 2251 N N . ASN B 1 123 ? 36.103 0.004 -3.816 1.00 25.86 124 ASN B N 1
ATOM 2252 C CA . ASN B 1 123 ? 35.985 0.358 -2.404 1.00 25.16 124 ASN B CA 1
ATOM 2253 C C . ASN B 1 123 ? 37.064 -0.426 -1.649 1.00 26.00 124 ASN B C 1
ATOM 2254 O O . ASN B 1 123 ? 37.140 -1.649 -1.747 1.00 26.26 124 ASN B O 1
ATOM 2259 N N . LYS B 1 124 ? 37.901 0.289 -0.903 1.00 26.85 125 LYS B N 1
ATOM 2260 C CA . LYS B 1 124 ? 39.004 -0.330 -0.170 1.00 26.92 125 LYS B CA 1
ATOM 2261 C C . LYS B 1 124 ? 38.680 -0.734 1.270 1.00 25.18 125 LYS B C 1
ATOM 2262 O O . LYS B 1 124 ? 39.504 -1.356 1.942 1.00 25.49 125 LYS B O 1
ATOM 2268 N N . LEU B 1 125 ? 37.484 -0.396 1.741 1.00 22.27 126 LEU B N 1
ATOM 2269 C CA . LEU B 1 125 ? 37.091 -0.711 3.113 1.00 20.95 126 LEU B CA 1
ATOM 2270 C C . LEU B 1 125 ? 36.714 -2.174 3.341 1.00 19.90 126 LEU B C 1
ATOM 2271 O O . LEU B 1 125 ? 35.884 -2.726 2.619 1.00 21.40 126 LEU B O 1
ATOM 2276 N N . LYS B 1 126 ? 37.311 -2.797 4.356 1.00 18.96 127 LYS B N 1
ATOM 2277 C CA . LYS B 1 126 ? 37.016 -4.194 4.669 1.00 18.51 127 LYS B CA 1
ATOM 2278 C C . LYS B 1 126 ? 35.872 -4.354 5.671 1.00 16.88 127 LYS B C 1
ATOM 2279 O O . LYS B 1 126 ? 35.362 -5.453 5.870 1.00 19.60 127 LYS B O 1
ATOM 2285 N N . ILE B 1 127 ? 35.492 -3.262 6.326 1.00 13.26 128 ILE B N 1
ATOM 2286 C CA . ILE B 1 127 ? 34.362 -3.269 7.241 1.00 12.56 128 ILE B CA 1
ATOM 2287 C C . ILE B 1 127 ? 33.482 -2.155 6.695 1.00 13.25 128 ILE B C 1
ATOM 2288 O O . ILE B 1 127 ? 33.879 -0.991 6.667 1.00 13.65 128 ILE B O 1
ATOM 2293 N N . GLN B 1 128 ? 32.304 -2.531 6.222 1.00 11.89 129 GLN B N 1
ATOM 2294 C CA . GLN B 1 128 ? 31.383 -1.574 5.622 1.00 11.50 129 GLN B CA 1
ATOM 2295 C C . GLN B 1 128 ? 30.050 -1.493 6.336 1.00 12.19 129 GLN B C 1
ATOM 2296 O O . GLN B 1 128 ? 29.622 -2.430 7.008 1.00 11.45 129 GLN B O 1
ATOM 2302 N N . ASN B 1 129 ? 29.394 -0.344 6.185 1.00 12.13 130 ASN B N 1
ATOM 2303 C CA . ASN B 1 129 ? 28.108 -0.085 6.815 1.00 12.30 130 ASN B CA 1
ATOM 2304 C C . ASN B 1 129 ? 26.976 -0.165 5.812 1.00 12.65 130 ASN B C 1
ATOM 2305 O O . ASN B 1 129 ? 27.130 0.249 4.658 1.00 15.44 130 ASN B O 1
ATOM 2310 N N . VAL B 1 130 ? 25.843 -0.688 6.267 1.00 12.58 131 VAL B N 1
ATOM 2311 C CA . VAL B 1 130 ? 24.650 -0.778 5.441 1.00 12.79 131 VAL B CA 1
ATOM 2312 C C . VAL B 1 130 ? 23.585 0.055 6.142 1.00 11.35 131 VAL B C 1
ATOM 2313 O O . VAL B 1 130 ? 23.174 -0.239 7.265 1.00 11.08 131 VAL B O 1
ATOM 2317 N N . ILE B 1 131 ? 23.141 1.115 5.474 1.00 12.99 132 ILE B N 1
ATOM 2318 C CA . ILE B 1 131 ? 22.137 1.991 6.052 1.00 15.60 132 ILE B CA 1
ATOM 2319 C C . ILE B 1 131 ? 20.968 2.140 5.085 1.00 15.31 132 ILE B C 1
ATOM 2320 O O . ILE B 1 131 ? 21.161 2.252 3.875 1.00 16.09 132 ILE B O 1
ATOM 2325 N N . ILE B 1 132 ? 19.762 2.093 5.632 1.00 15.83 133 ILE B N 1
ATOM 2326 C CA . ILE B 1 132 ? 18.536 2.270 4.858 1.00 17.24 133 ILE B CA 1
ATOM 2327 C C . ILE B 1 132 ? 17.884 3.482 5.528 1.00 16.33 133 ILE B C 1
ATOM 2328 O O . ILE B 1 132 ? 17.882 3.593 6.752 1.00 15.90 133 ILE B O 1
ATOM 2333 N N . ASP B 1 133 ? 17.328 4.402 4.749 1.00 17.30 134 ASP B N 1
ATOM 2334 C CA . ASP B 1 133 ? 16.743 5.581 5.372 1.00 17.05 134 ASP B CA 1
ATOM 2335 C C . ASP B 1 133 ? 15.451 5.390 6.157 1.00 16.27 134 ASP B C 1
ATOM 2336 O O . ASP B 1 133 ? 15.296 5.949 7.239 1.00 15.76 134 ASP B O 1
ATOM 2341 N N . GLU B 1 134 ? 14.526 4.603 5.619 1.00 17.05 135 GLU B N 1
ATOM 2342 C CA . GLU B 1 134 ? 13.244 4.400 6.279 1.00 17.58 135 GLU B CA 1
ATOM 2343 C C . GLU B 1 134 ? 12.732 2.976 6.180 1.00 16.63 135 GLU B C 1
ATOM 2344 O O . GLU B 1 134 ? 13.012 2.273 5.218 1.00 16.44 135 GLU B O 1
ATOM 2350 N N . CYS B 1 135 ? 11.978 2.562 7.191 1.00 14.90 136 CYS B N 1
ATOM 2351 C CA . CYS B 1 135 ? 11.388 1.230 7.210 1.00 17.32 136 CYS B CA 1
ATOM 2352 C C . CYS B 1 135 ? 10.228 1.257 8.196 1.00 17.21 136 CYS B C 1
ATOM 2353 O O . CYS B 1 135 ? 10.298 1.919 9.234 1.00 17.31 136 CYS B O 1
ATOM 2356 N N . TYR B 1 136 ? 9.177 0.586 7.788 1.00 18.90 137 TYR B N 1
ATOM 2357 C CA . TYR B 1 136 ? 7.968 0.543 8.592 1.00 20.50 137 TYR B CA 1
ATOM 2358 C C . TYR B 1 136 ? 7.565 -0.876 8.902 1.00 21.34 137 TYR B C 1
ATOM 2359 O O . TYR B 1 136 ? 7.642 -1.815 8.108 1.00 20.51 137 TYR B O 1
ATOM 2368 N N . GLY B 1 137 ? 7.072 -0.968 10.124 1.00 20.90 138 GLY B N 1
ATOM 2369 C CA . GLY B 1 137 ? 6.531 -2.178 10.681 1.00 25.29 138 GLY B CA 1
ATOM 2370 C C . GLY B 1 137 ? 5.243 -1.841 11.454 1.00 26.45 138 GLY B C 1
ATOM 2371 O O . GLY B 1 137 ? 5.293 -1.119 12.446 1.00 27.89 138 GLY B O 1
ATOM 2372 N N . ALA B 1 138 ? 4.071 -2.345 11.015 1.00 30.38 139 ALA B N 1
ATOM 2373 C CA . ALA B 1 138 ? 2.760 -2.136 11.616 1.00 31.55 139 ALA B CA 1
ATOM 2374 C C . ALA B 1 138 ? 2.789 -2.718 13.007 1.00 32.38 139 ALA B C 1
ATOM 2375 O O . ALA B 1 138 ? 3.559 -3.648 13.251 1.00 33.51 139 ALA B O 1
ATOM 2377 N N . PRO B 1 139 ? 1.973 -2.237 13.936 1.00 32.94 140 PRO B N 1
ATOM 2378 C CA . PRO B 1 139 ? 2.008 -2.748 15.310 1.00 33.23 140 PRO B CA 1
ATOM 2379 C C . PRO B 1 139 ? 1.812 -4.252 15.523 1.00 32.92 140 PRO B C 1
ATOM 2380 O O . PRO B 1 139 ? 0.943 -4.891 14.953 1.00 34.00 140 PRO B O 1
ATOM 2384 N N . GLY B 1 140 ? 2.676 -4.790 16.383 1.00 31.37 141 GLY B N 1
ATOM 2385 C CA . GLY B 1 140 ? 2.567 -6.221 16.757 1.00 29.27 141 GLY B CA 1
ATOM 2386 C C . GLY B 1 140 ? 3.114 -7.214 15.720 1.00 27.56 141 GLY B C 1
ATOM 2387 O O . GLY B 1 140 ? 3.047 -8.415 15.935 1.00 27.43 141 GLY B O 1
ATOM 2388 N N . SER B 1 141 ? 3.639 -6.712 14.623 1.00 25.09 142 SER B N 1
ATOM 2389 C CA . SER B 1 141 ? 4.195 -7.531 13.553 1.00 23.56 142 SER B CA 1
ATOM 2390 C C . SER B 1 141 ? 5.390 -6.823 12.902 1.00 21.34 142 SER B C 1
ATOM 2391 O O . SER B 1 141 ? 5.290 -6.367 11.775 1.00 20.21 142 SER B O 1
ATOM 2394 N N . PRO B 1 142 ? 6.523 -6.735 13.582 1.00 20.21 143 PRO B N 1
ATOM 2395 C CA . PRO B 1 142 ? 7.694 -6.042 13.042 1.00 19.68 143 PRO B CA 1
ATOM 2396 C C . PRO B 1 142 ? 8.113 -6.581 11.680 1.00 19.87 143 PRO B C 1
ATOM 2397 O O . PRO B 1 142 ? 7.954 -7.770 11.391 1.00 20.98 143 PRO B O 1
ATOM 2401 N N . THR B 1 143 ? 8.639 -5.699 10.841 1.00 18.37 144 THR B N 1
ATOM 2402 C CA . THR B 1 143 ? 9.119 -6.103 9.532 1.00 18.02 144 THR B CA 1
ATOM 2403 C C . THR B 1 143 ? 10.510 -6.677 9.760 1.00 19.54 144 THR B C 1
ATOM 2404 O O . THR B 1 143 ? 11.362 -6.022 10.353 1.00 20.85 144 THR B O 1
ATOM 2408 N N . ASN B 1 144 ? 10.736 -7.909 9.316 1.00 18.75 145 ASN B N 1
ATOM 2409 C CA . ASN B 1 144 ? 12.041 -8.535 9.487 1.00 17.67 145 ASN B CA 1
ATOM 2410 C C . ASN B 1 144 ? 12.910 -8.386 8.247 1.00 17.80 145 ASN B C 1
ATOM 2411 O O . ASN B 1 144 ? 12.533 -8.811 7.148 1.00 19.88 145 ASN B O 1
ATOM 2416 N N . LEU B 1 145 ? 14.075 -7.775 8.428 1.00 14.13 146 LEU B N 1
ATOM 2417 C CA . LEU B 1 145 ? 15.012 -7.556 7.334 1.00 16.90 146 LEU B CA 1
ATOM 2418 C C . LEU B 1 145 ? 16.312 -8.285 7.628 1.00 15.54 146 LEU B C 1
ATOM 2419 O O . LEU B 1 145 ? 16.919 -8.081 8.678 1.00 16.38 146 LEU B O 1
ATOM 2424 N N . GLU B 1 146 ? 16.736 -9.140 6.707 1.00 15.19 147 GLU B N 1
ATOM 2425 C CA . GLU B 1 146 ? 17.985 -9.864 6.869 1.00 16.40 147 GLU B CA 1
ATOM 2426 C C . GLU B 1 146 ? 18.940 -9.450 5.765 1.00 15.95 147 GLU B C 1
ATOM 2427 O O . GLU B 1 146 ? 18.642 -9.637 4.585 1.00 16.57 147 GLU B O 1
ATOM 2433 N N . PHE B 1 147 ? 20.071 -8.859 6.132 1.00 12.82 148 PHE B N 1
ATOM 2434 C CA . PHE B 1 147 ? 21.053 -8.481 5.137 1.00 12.22 148 PHE B CA 1
ATOM 2435 C C . PHE B 1 147 ? 22.012 -9.650 4.980 1.00 13.15 148 PHE B C 1
ATOM 2436 O O . PHE B 1 147 ? 22.673 -10.062 5.941 1.00 13.17 148 PHE B O 1
ATOM 2444 N N . ILE B 1 148 ? 22.078 -10.196 3.773 1.00 12.85 149 ILE B N 1
ATOM 2445 C CA . ILE B 1 148 ? 22.973 -11.307 3.511 1.00 13.12 149 ILE B CA 1
ATOM 2446 C C . ILE B 1 148 ? 24.288 -10.730 3.004 1.00 12.78 149 ILE B C 1
ATOM 2447 O O . ILE B 1 148 ? 24.355 -10.146 1.923 1.00 11.88 149 ILE B O 1
ATOM 2452 N N . ASN B 1 149 ? 25.335 -10.852 3.811 1.00 11.24 150 ASN B N 1
ATOM 2453 C CA . ASN B 1 149 ? 26.639 -10.355 3.422 1.00 10.77 150 ASN B CA 1
ATOM 2454 C C . ASN B 1 149 ? 27.308 -11.349 2.475 1.00 13.63 150 ASN B C 1
ATOM 2455 O O . ASN B 1 149 ? 27.563 -12.497 2.847 1.00 13.90 150 ASN B O 1
ATOM 2460 N N . THR B 1 150 ? 27.572 -10.907 1.251 1.00 12.30 151 THR B N 1
ATOM 2461 C CA . THR B 1 150 ? 28.208 -11.751 0.241 1.00 12.61 151 THR B CA 1
ATOM 2462 C C . THR B 1 150 ? 29.720 -11.761 0.378 1.00 13.95 151 THR B C 1
ATOM 2463 O O . THR B 1 150 ? 30.395 -12.610 -0.197 1.00 14.33 151 THR B O 1
ATOM 2467 N N . GLY B 1 151 ? 30.264 -10.807 1.126 1.00 13.83 152 GLY B N 1
ATOM 2468 C CA . GLY B 1 151 ? 31.704 -10.744 1.276 1.00 13.41 152 GLY B CA 1
ATOM 2469 C C . GLY B 1 151 ? 32.414 -9.832 0.287 1.00 15.52 152 GLY B C 1
ATOM 2470 O O . GLY B 1 151 ? 33.636 -9.702 0.337 1.00 17.73 152 GLY B O 1
ATOM 2471 N N . SER B 1 152 ? 31.666 -9.227 -0.635 1.00 13.40 153 SER B N 1
ATOM 2472 C CA . SER B 1 152 ? 32.258 -8.305 -1.602 1.00 15.49 153 SER B CA 1
ATOM 2473 C C . SER B 1 152 ? 31.391 -7.054 -1.747 1.00 14.51 153 SER B C 1
ATOM 2474 O O . SER B 1 152 ? 30.188 -7.081 -1.491 1.00 15.08 153 SER B O 1
ATOM 2477 N N . SER B 1 153 ? 32.015 -5.954 -2.151 1.00 16.28 154 SER B N 1
ATOM 2478 C CA . SER B 1 153 ? 31.298 -4.702 -2.337 1.00 16.59 154 SER B CA 1
ATOM 2479 C C . SER B 1 153 ? 30.287 -4.863 -3.463 1.00 16.30 154 SER B C 1
ATOM 2480 O O . SER B 1 153 ? 29.148 -4.414 -3.360 1.00 16.08 154 SER B O 1
ATOM 2483 N N . LYS B 1 154 ? 30.714 -5.522 -4.535 1.00 17.77 155 LYS B N 1
ATOM 2484 C CA . LYS B 1 154 ? 29.853 -5.745 -5.689 1.00 17.07 155 LYS B CA 1
ATOM 2485 C C . LYS B 1 154 ? 28.620 -6.566 -5.321 1.00 15.53 155 LYS B C 1
ATOM 2486 O O . LYS B 1 154 ? 27.492 -6.196 -5.642 1.00 16.30 155 LYS B O 1
ATOM 2492 N N . GLY B 1 155 ? 28.836 -7.689 -4.649 1.00 14.11 156 GLY B N 1
ATOM 2493 C CA . GLY B 1 155 ? 27.715 -8.516 -4.254 1.00 13.29 156 GLY B CA 1
ATOM 2494 C C . GLY B 1 155 ? 26.790 -7.811 -3.280 1.00 11.91 156 GLY B C 1
ATOM 2495 O O . GLY B 1 155 ? 25.564 -7.900 -3.391 1.00 14.34 156 GLY B O 1
ATOM 2496 N N . ASN B 1 156 ? 27.374 -7.106 -2.313 1.00 12.81 157 ASN B N 1
ATOM 2497 C CA . ASN B 1 156 ? 26.575 -6.407 -1.319 1.00 13.22 157 ASN B CA 1
ATOM 2498 C C . ASN B 1 156 ? 25.781 -5.257 -1.916 1.00 11.99 157 ASN B C 1
ATOM 2499 O O . ASN B 1 156 ? 24.712 -4.923 -1.423 1.00 12.27 157 ASN B O 1
ATOM 2504 N N . CYS B 1 157 ? 26.298 -4.681 -2.993 1.00 14.45 158 CYS B N 1
ATOM 2505 C CA . CYS B 1 157 ? 25.606 -3.604 -3.685 1.00 16.46 158 CYS B CA 1
ATOM 2506 C C . CYS B 1 157 ? 24.291 -4.154 -4.251 1.00 14.89 158 CYS B C 1
ATOM 2507 O O . CYS B 1 157 ? 23.261 -3.484 -4.217 1.00 16.41 158 CYS B O 1
ATOM 2510 N N . ALA B 1 158 ? 24.324 -5.388 -4.753 1.00 15.44 159 ALA B N 1
ATOM 2511 C CA . ALA B 1 158 ? 23.124 -6.015 -5.299 1.00 13.99 159 ALA B CA 1
ATOM 2512 C C . ALA B 1 158 ? 22.126 -6.333 -4.184 1.00 13.34 159 ALA B C 1
ATOM 2513 O O . ALA B 1 158 ? 20.922 -6.124 -4.322 1.00 13.63 159 ALA B O 1
ATOM 2515 N N . ILE B 1 159 ? 22.636 -6.851 -3.072 1.00 12.30 160 ILE B N 1
ATOM 2516 C CA . ILE B 1 159 ? 21.798 -7.169 -1.923 1.00 12.85 160 ILE B CA 1
ATOM 2517 C C . ILE B 1 159 ? 21.112 -5.896 -1.412 1.00 11.91 160 ILE B C 1
ATOM 2518 O O . ILE B 1 159 ? 19.916 -5.892 -1.120 1.00 12.27 160 ILE B O 1
ATOM 2523 N N . LYS B 1 160 ? 21.884 -4.815 -1.311 1.00 13.25 161 LYS B N 1
ATOM 2524 C CA . LYS B 1 160 ? 21.349 -3.549 -0.819 1.00 14.43 161 LYS B CA 1
ATOM 2525 C C . LYS B 1 160 ? 20.296 -2.970 -1.761 1.00 14.24 161 LYS B C 1
ATOM 2526 O O . LYS B 1 160 ? 19.283 -2.433 -1.308 1.00 15.54 161 LYS B O 1
ATOM 2532 N N . ALA B 1 161 ? 20.531 -3.088 -3.067 1.00 14.58 162 ALA B N 1
ATOM 2533 C CA . ALA B 1 161 ? 19.574 -2.579 -4.048 1.00 15.29 162 ALA B CA 1
ATOM 2534 C C . ALA B 1 161 ? 18.239 -3.298 -3.860 1.00 16.44 162 ALA B C 1
ATOM 2535 O O . ALA B 1 161 ? 17.176 -2.681 -3.895 1.00 15.93 162 ALA B O 1
ATOM 2537 N N . LEU B 1 162 ? 18.286 -4.611 -3.645 1.00 15.25 163 LEU B N 1
ATOM 2538 C CA . LEU B 1 162 ? 17.051 -5.364 -3.443 1.00 17.02 163 LEU B CA 1
ATOM 2539 C C . LEU B 1 162 ? 16.368 -4.964 -2.145 1.00 16.26 163 LEU B C 1
ATOM 2540 O O . LEU B 1 162 ? 15.142 -4.885 -2.079 1.00 18.57 163 LEU B O 1
ATOM 2545 N N . MET B 1 163 ? 17.160 -4.703 -1.109 1.00 14.91 164 MET B N 1
ATOM 2546 C CA . MET B 1 163 ? 16.594 -4.316 0.172 1.00 17.56 164 MET B CA 1
ATOM 2547 C C . MET B 1 163 ? 15.926 -2.945 0.117 1.00 16.19 164 MET B C 1
ATOM 2548 O O . MET B 1 163 ? 14.920 -2.718 0.781 1.00 16.73 164 MET B O 1
ATOM 2553 N N . GLN B 1 164 ? 16.498 -2.037 -0.666 1.00 17.83 165 GLN B N 1
ATOM 2554 C CA . GLN B 1 164 ? 15.930 -0.699 -0.808 1.00 19.59 165 GLN B CA 1
ATOM 2555 C C . GLN B 1 164 ? 14.569 -0.852 -1.474 1.00 21.42 165 GLN B C 1
ATOM 2556 O O . GLN B 1 164 ? 13.592 -0.192 -1.108 1.00 20.23 165 GLN B O 1
ATOM 2562 N N . LEU B 1 165 ? 14.511 -1.759 -2.441 1.00 23.61 166 LEU B N 1
ATOM 2563 C CA . LEU B 1 165 ? 13.284 -2.025 -3.167 1.00 26.53 166 LEU B CA 1
ATOM 2564 C C . LEU B 1 165 ? 12.198 -2.545 -2.231 1.00 28.12 166 LEU B C 1
ATOM 2565 O O . LEU B 1 165 ? 11.126 -1.956 -2.124 1.00 29.45 166 LEU B O 1
ATOM 2570 N N . THR B 1 166 ? 12.484 -3.643 -1.539 1.00 29.67 167 THR B N 1
ATOM 2571 C CA . THR B 1 166 ? 11.507 -4.240 -0.637 1.00 31.03 167 THR B CA 1
ATOM 2572 C C . THR B 1 166 ? 11.165 -3.424 0.613 1.00 31.45 167 THR B C 1
ATOM 2573 O O . THR B 1 166 ? 10.046 -3.515 1.116 1.00 32.72 167 THR B O 1
ATOM 2577 N N . THR B 1 167 ? 12.097 -2.611 1.103 1.00 31.01 168 THR B N 1
ATOM 2578 C CA . THR B 1 167 ? 11.805 -1.788 2.289 1.00 31.36 168 THR B CA 1
ATOM 2579 C C . THR B 1 167 ? 10.920 -0.613 1.934 1.00 32.19 168 THR B C 1
ATOM 2580 O O . THR B 1 167 ? 10.132 -0.185 2.789 1.00 30.82 168 THR B O 1
ATOM 2584 N N . LYS B 1 168 ? 11.008 -0.082 0.719 1.00 33.15 169 LYS B N 1
ATOM 2585 C CA . LYS B 1 168 ? 10.145 1.026 0.370 1.00 34.77 169 LYS B CA 1
ATOM 2586 C C . LYS B 1 168 ? 8.689 0.552 0.317 1.00 35.02 169 LYS B C 1
ATOM 2587 O O . LYS B 1 168 ? 7.754 1.349 0.410 1.00 35.26 169 LYS B O 1
ATOM 2593 N N . ALA B 1 169 ? 8.485 -0.787 0.178 1.00 35.24 170 ALA B N 1
ATOM 2594 C CA . ALA B 1 169 ? 7.156 -1.410 0.164 1.00 35.89 170 ALA B CA 1
ATOM 2595 C C . ALA B 1 169 ? 6.421 -1.133 1.493 1.00 36.26 170 ALA B C 1
ATOM 2596 O O . ALA B 1 169 ? 5.206 -0.932 1.510 1.00 37.14 170 ALA B O 1
ATOM 2598 N N . THR B 1 170 ? 7.198 -1.136 2.590 1.00 35.95 171 THR B N 1
ATOM 2599 C CA . THR B 1 170 ? 6.624 -0.998 3.926 1.00 35.08 171 THR B CA 1
ATOM 2600 C C . THR B 1 170 ? 6.145 0.423 4.191 1.00 37.08 171 THR B C 1
ATOM 2601 O O . THR B 1 170 ? 5.253 0.642 5.011 1.00 37.15 171 THR B O 1
ATOM 2605 N N . THR B 1 171 ? 6.742 1.384 3.494 1.00 39.38 172 THR B N 1
ATOM 2606 C CA . THR B 1 171 ? 6.390 2.789 3.659 1.00 42.08 172 THR B CA 1
ATOM 2607 C C . THR B 1 171 ? 5.369 3.236 2.618 1.00 42.87 172 THR B C 1
ATOM 2608 O O . THR B 1 171 ? 4.967 4.404 2.674 1.00 43.57 172 THR B O 1
#

Nearest PDB structures (foldseek):
  2i9l-assembly1_I  TM=9.893E-01  e=1.357E-30  Orthopoxvirus vaccinia
  4u6h-assembly1_E  TM=9.887E-01  e=8.559E-30  Vaccinia virus WR
  6cj6-assembly4_D  TM=7.553E-01  e=1.470E-08  Vaccinia virus WR
  6cj6-assembly2_B  TM=7.087E-01  e=1.895E-08  Vaccinia virus WR
  6cj6-assembly3_C  TM=7.421E-01  e=5.943E-08  Vaccinia virus WR

Secondary structure (DSSP, 8-state):
-HHHHHHHHHHHHHHHHHHHHHS--BTTSPPSSEEEEEEEEEEESEEEEEEE-B-S-HHHHHHHHHHHHHHHHHTS-HHHHTTHHHHHHHHH-----TTTHHHHHHHHHHHHSSSHHHHT---SEEEEEEEEEE-BTTB-EEEEEEE-SSHHHHHHHHHHHHHHHHHHHHHSPPEETTEE--/-HHHHHHHHHHHHHHHHHHHHH--BTTSPPSSEEEEEEEEEEESEEEEEEE-B-S-HHHHHHHHHHHHHHHHHTS-HHHHHHHHHHHHHHHS----TTTHHHHHHHHHHHHHTSHHHHT---SEEEEEEEEEE--TTSPEEEEEEE-SSHHHHHHHHHHHHHHHHTT-

Foldseek 3Di:
DVVLLVLQVQLVVQLLVLCVVFVVWDQPDDFQADEDAEDAAAEAFEDEAEGETEHDDLVSSQVSSLVSVLVSLVPDDVVVLQLQQVLCCVQPVFHDGSVCPSVRLVVCLCVPLVDCVFQVPSHSYHYQYHHAAHQDNVGGRYHYQYHHRGRSNSRSSSSVVSSSRSSRVVVDQADDPPHHDD/DVLLVLQVQLVVQLLVLCCVQQVWDQPDDFQAAEPEEEEQAEAFADEAEGEGEHDDLVSLLVSSLVSVVVSLVPDDPVRQQVLQVLLCLQPVDHDGPPCVSVVLNVVLCVVLVDCVQQVDPDRYDYQYAHDAHDPPPGGRYDYQYHHRGSSNSSSSNSVVSSSRSVRD

B-factor: mean 26.38, std 10.46, range [10.77, 60.53]

InterPro domains:
  IPR003472 Virion membrane protein, poxvirus L1-related [PF02442] (1-200)

=== Feature glossary ===
Feature key, reading from the visual/contextual features back to the raw sequence:

Rendered structure images. Six rendered views show the 3D structure from the faces of a cube — i.e. along ±x, ±y, ±z. Rendering representation is drawn randomly per protein from cartoon (secondary-structure ribbons), sticks (backbone bonds), or molecular surface; coloring is either N→C rainbow (blue at the N-terminus through red at the C-terminus) or one color per chain.

Contact-map, Ramachandran, and PAE plots. The contact map is a binary N×N matrix image: pixel (i, j) is dark where Cα_i and Cα_j are within 8 Å and |i−j|>4. Because the |i−j|>4 filter removes local helical contacts, off-diagonal stripes parallel to the main diagonal indicate parallel β-sheets; stripes perpendicular to it indicate antiparallel β-sheets. The Ramachandran plot scatters every residue's (φ, ψ) pair against the sterically allowed regions. The PAE heatmap renders the predicted-aligned-error matrix.

InterPro / GO / CATH / organism. Database cross-references. InterPro integrates a dozen domain/family signature databases into unified entries with residue-range hits. GO terms attach function/process/location labels with evidence codes. CATH codes position the fold in a four-level structural taxonomy. Organism is the NCBI-taxonomy species name.

Nearest PDB structures. The Foldseek neighbor list gives the closest experimentally determined structures in the PDB, ranked by structural alignment. TM-score near 1 means near-identical fold; near 0.3 means only rough topology match. This is how one finds what a novel AlphaFold prediction most resembles in the solved-structure universe.

Predicted aligned error. PAE(i, j) answers: if I align the predicted and true structures on residue i, how far off (in Å) do I expect residue j to be? A block-diagonal PAE matrix with low values on the blocks and high values off-diagonal is the signature of a multi-domain protein with confidently predicted domains but uncertain inter-domain orientation.

Solvent-accessible surface area. Accessible surface area quantifies burial. A residue with SASA near zero is packed into the hydrophobic core; one with SASA >100 Å² sits on the surface. Computed here via the Shrake–Rupley numerical algorithm with a 1.4 Å probe.

B-factor. B-factor (Debye–Waller factor) reflects atomic displacement in the crystal lattice. It is an experimental observable (units Å²), not a prediction; low values mean the atom is pinned down, high values mean it moves or is heterogeneous across the crystal.

pLDDT. For AlphaFold models, the B-factor field carries pLDDT — the model's own estimate of local accuracy on a 0–100 scale. Regions with pLDDT<50 should be treated as essentially unmodeled; they often correspond to intrinsically disordered segments.

Backbone torsions (φ/ψ). φ (phi) and ψ (psi) are the two rotatable backbone dihedrals per residue: φ is the C(i-1)–N–Cα–C torsion, ψ is the N–Cα–C–N(i+1) torsion, both in degrees on (−180°, 180°]. α-helical residues cluster near (−60°, −45°); β-strand residues near (−120°, +130°). A Ramachandran plot is simply a scatter of (φ, ψ) for every residue.

Radius of gyration, Cα contacts, bounding box. Radius of gyration (Rg) is the root-mean-square distance of Cα atoms from their centroid — a single number for overall size and compactness. A globular domain of N residues has Rg ≈ 2.2·N^0.38 Å; an extended or disordered chain has a much larger Rg. The Cα contact count is the number of residue pairs whose Cα atoms are within 8 Å and are more than four positions apart in sequence — a standard proxy for tertiary packing density. The bounding box is the smallest axis-aligned box enclosing all Cα atoms.

Secondary structure (3-state, P-SEA). Three-state secondary structure (P-SEA) collapses the eight DSSP classes into helix (a), strand (b), and coil (c). P-SEA assigns these from Cα geometry alone — distances and angles — without requiring backbone oxygens, so it works on any Cα trace.

Secondary structure (8-state, DSSP). DSSP 8-state secondary structure assigns each residue one of H (α-helix), G (3₁₀-helix), I (π-helix), E (extended β-strand), B (isolated β-bridge), T (hydrogen-bonded turn), S (bend), or '-' (coil). The assignment is computed from backbone hydrogen-bond geometry via the Kabsch–Sander algorithm.

Foldseek 3Di. A 3Di character summarizes, for each residue, the relative orientation of the Cα frame of its nearest spatial neighbor. Because it encodes fold topology rather than chemistry, 3Di alignments detect remote structural similarity that sequence alignment misses.

mmCIF coordinates. The mmCIF block holds the 3D Cartesian coordinates of each backbone atom (N, Cα, C, O) in ångströms. mmCIF is the PDB's canonical archive format — a tagged-loop text representation of the atomic model.

Sequence. Sequence gives the chain of amino acids in standard one-letter code (A=alanine, C=cysteine, …, Y=tyrosine), read N→C. It is the only feature that is directly encoded by the gene; all structural features are derived from the folded form of this sequence.